Protein AF-C7Z2N8-F1 (afdb_monomer)

InterPro domains:
  IPR010730 Heterokaryon incompatibility [PF06985] (88-188)

Foldseek 3Di:
DDDDDDDDDDDDDDDDDDDDDPPPDDDDDDDPVVVVVLVVVVVVLVCQCPPPPVSVPAPPQAAFAQQWWWFLPVFIAIDGRVRGTDAEEEEDFDAAPDLQDAAAPVCNVVRRVGDDQVSFAQQVNQVSVSCVSNVHGTYDYCRYRAHPHDPVRNVVRVVCVVVNCVRHSYYHYLPVANHSNRHRPDDDPPPPPD

Organism: Fusarium vanettenii (strain ATCC MYA-4622 / CBS 123669 / FGSC 9596 / NRRL 45880 / 77-13-4) (NCBI:txid660122)

Sequence (194 aa):
MLEGPIDATVSHGFQAQRAGALAFLPTRILDTRQDECIHRIREWIFRCKNQHPSCSHQGLAGSHLPSRVIEVGYPPKLYESQGERAHYITLSHCWGTSQHFVTTSENIQDLRTEIPWMSLPKTFQDAILITRNLGIRFLWIDSLCIMQDKRSDWELELAKMGDNYKNSFLTIAAASAVDDQAGFLGPRGTTSIL

Nearest PDB structures (foldseek):
  5z6p-assembly2_B  TM=1.904E-01  e=8.569E-01  Agarivorans gilvus
  4bq3-assembly4_D  TM=2.205E-01  e=1.040E+00  Saccharophagus degradans 2-40
  4bq2-assembly1_A  TM=1.787E-01  e=1.531E+00  Saccharophagus degradans 2-40

pLDDT: mean 80.23, std 23.14, range [27.7, 98.69]

Structure (mmCIF, N/CA/C/O backbone):
data_AF-C7Z2N8-F1
#
_entry.id   AF-C7Z2N8-F1
#
loop_
_atom_site.group_PDB
_atom_site.id
_atom_site.type_symbol
_atom_site.label_atom_id
_atom_site.label_alt_id
_atom_site.label_comp_id
_atom_site.label_asym_id
_atom_site.label_entity_id
_atom_site.label_seq_id
_atom_site.pdbx_PDB_ins_code
_atom_site.Cartn_x
_atom_site.Cartn_y
_atom_site.Cartn_z
_atom_site.occupancy
_atom_site.B_iso_or_equiv
_atom_site.auth_seq_id
_atom_site.auth_comp_id
_atom_site.auth_asym_id
_atom_site.auth_atom_id
_atom_site.pdbx_PDB_model_num
ATOM 1 N N . MET A 1 1 ? -68.498 -6.767 -10.654 1.00 34.94 1 MET A N 1
ATOM 2 C CA . MET A 1 1 ? -69.030 -7.832 -11.527 1.00 34.94 1 MET A CA 1
ATOM 3 C C . MET A 1 1 ? -68.498 -7.579 -12.920 1.00 34.94 1 MET A C 1
ATOM 5 O O . MET A 1 1 ? -68.630 -6.451 -13.360 1.00 34.94 1 MET A O 1
ATOM 9 N N . LEU A 1 2 ? -67.893 -8.494 -13.654 1.00 34.16 2 LEU A N 1
ATOM 10 C CA . LEU A 1 2 ? -67.429 -9.862 -13.445 1.00 34.16 2 LEU A CA 1
ATOM 11 C C . LEU A 1 2 ? -66.448 -10.062 -14.618 1.00 34.16 2 LEU A C 1
ATOM 13 O O . LEU A 1 2 ? -66.808 -9.705 -15.734 1.00 34.16 2 LEU A O 1
ATOM 17 N N . GLU A 1 3 ? -65.258 -10.579 -14.309 1.00 30.83 3 GLU A N 1
ATOM 18 C CA . GLU A 1 3 ? -64.551 -11.638 -15.050 1.00 30.83 3 GLU A CA 1
ATOM 19 C C . GLU A 1 3 ? -64.160 -11.427 -16.535 1.00 30.83 3 GLU A C 1
ATOM 21 O O . GLU A 1 3 ? -64.948 -11.007 -17.375 1.00 30.83 3 GLU A O 1
ATOM 26 N N . GLY A 1 4 ? -62.909 -11.804 -16.856 1.00 31.83 4 GLY A N 1
ATOM 27 C CA . GLY A 1 4 ? -62.431 -12.081 -18.225 1.00 31.83 4 GLY A CA 1
ATOM 28 C C . GLY A 1 4 ? -63.088 -13.349 -18.816 1.00 31.83 4 GLY A C 1
ATOM 29 O O . GLY A 1 4 ? -64.204 -13.653 -18.394 1.00 31.83 4 GLY A O 1
ATOM 30 N N . PRO A 1 5 ? -62.445 -14.170 -19.693 1.00 45.41 5 PRO A N 1
ATOM 31 C CA . PRO A 1 5 ? -61.040 -14.564 -19.532 1.00 45.41 5 PRO A CA 1
ATOM 32 C C . PRO A 1 5 ? -60.277 -15.064 -20.809 1.00 45.41 5 PRO A C 1
ATOM 34 O O . PRO A 1 5 ? -60.800 -15.091 -21.916 1.00 45.41 5 PRO A O 1
ATOM 37 N N . ILE A 1 6 ? -59.005 -15.420 -20.568 1.00 35.59 6 ILE A N 1
ATOM 38 C CA . ILE A 1 6 ? -58.006 -16.280 -21.253 1.00 35.59 6 ILE A CA 1
ATOM 39 C C . ILE A 1 6 ? -57.892 -16.382 -22.791 1.00 35.59 6 ILE A C 1
ATOM 41 O O . ILE A 1 6 ? -58.785 -16.883 -23.460 1.00 35.59 6 ILE A O 1
ATOM 45 N N . ASP A 1 7 ? -56.658 -16.206 -23.290 1.00 32.28 7 ASP A N 1
ATOM 46 C CA . ASP A 1 7 ? -55.925 -17.383 -23.780 1.00 32.28 7 ASP A CA 1
ATOM 47 C C . ASP A 1 7 ? -54.433 -17.321 -23.413 1.00 32.28 7 ASP A C 1
ATOM 49 O O . ASP A 1 7 ? -53.802 -16.261 -23.387 1.00 32.28 7 ASP A O 1
ATOM 53 N N . ALA A 1 8 ? -53.912 -18.485 -23.050 1.00 29.69 8 ALA A N 1
ATOM 54 C CA . ALA A 1 8 ? -52.602 -18.743 -22.499 1.00 29.69 8 ALA A CA 1
ATOM 55 C C . ALA A 1 8 ?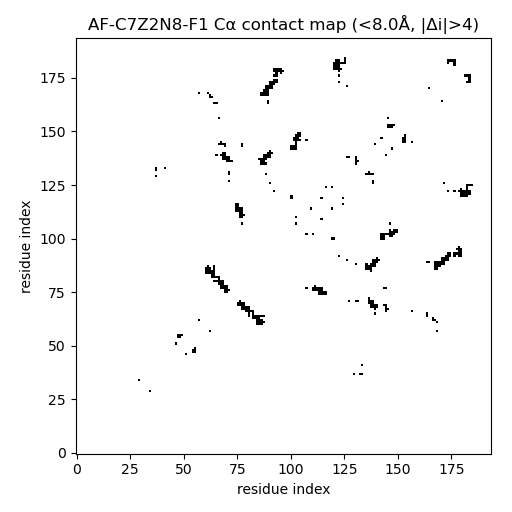 -51.770 -19.517 -23.520 1.00 29.69 8 ALA A C 1
ATOM 57 O O . ALA A 1 8 ? -52.212 -20.524 -24.060 1.00 29.69 8 ALA A O 1
ATOM 58 N N . THR A 1 9 ? -50.503 -19.151 -23.699 1.00 33.47 9 THR A N 1
ATOM 59 C CA . THR A 1 9 ? -49.479 -20.152 -24.016 1.00 33.47 9 THR A CA 1
ATOM 60 C C . THR A 1 9 ? -48.175 -19.775 -23.330 1.00 33.47 9 THR A C 1
ATOM 62 O O . THR A 1 9 ? -47.596 -18.712 -23.531 1.00 33.47 9 THR A O 1
ATOM 65 N N . VAL A 1 10 ? -47.766 -20.689 -22.460 1.00 31.12 10 VAL A N 1
ATOM 66 C CA . VAL A 1 10 ? -46.535 -20.725 -21.682 1.00 31.12 10 VAL A CA 1
ATOM 67 C C . VAL A 1 10 ? -45.439 -21.327 -22.565 1.00 31.12 10 VAL A C 1
ATOM 69 O O . VAL A 1 10 ? -45.674 -22.341 -23.216 1.00 31.12 10 VAL A O 1
ATOM 72 N N . SER A 1 11 ? -44.231 -20.757 -22.547 1.00 28.55 11 SER A N 1
ATOM 73 C CA . SER A 1 11 ? -43.020 -21.440 -22.049 1.00 28.55 11 SER A CA 1
ATOM 74 C C . SER A 1 11 ? -41.702 -21.073 -22.755 1.00 28.55 11 SER A C 1
ATOM 76 O O . SER A 1 11 ? -41.604 -20.994 -23.972 1.00 28.55 11 SER A O 1
ATOM 78 N N . HIS A 1 12 ? -40.680 -20.964 -21.897 1.00 29.25 12 HIS A N 1
ATOM 79 C CA . HIS A 1 12 ? -39.241 -21.149 -22.117 1.00 29.25 12 HIS A CA 1
ATOM 80 C C . HIS A 1 12 ? -38.419 -20.055 -22.815 1.00 29.25 12 HIS A C 1
ATOM 82 O O . HIS A 1 12 ? -38.502 -19.827 -24.013 1.00 29.25 12 HIS A O 1
ATOM 88 N N . GLY A 1 13 ? -37.491 -19.474 -22.041 1.00 27.70 13 GLY A N 1
ATOM 89 C CA . GLY A 1 13 ? -36.382 -18.697 -22.592 1.00 27.70 13 GLY A CA 1
ATOM 90 C C . GLY A 1 13 ? -35.592 -17.865 -21.585 1.00 27.70 13 GLY A C 1
ATOM 91 O O . GLY A 1 13 ? -35.346 -16.693 -21.831 1.00 27.70 13 GLY A O 1
ATOM 92 N N . PHE A 1 14 ? -35.205 -18.437 -20.442 1.00 30.67 14 PHE A N 1
ATOM 93 C CA . PHE A 1 14 ? -34.200 -17.829 -19.567 1.00 30.67 14 PHE A CA 1
ATOM 94 C C . PHE A 1 14 ? -32.839 -17.951 -20.262 1.00 30.67 14 PHE A C 1
ATOM 96 O O . PHE A 1 14 ? -32.284 -19.044 -20.329 1.00 30.67 14 PHE A O 1
ATOM 103 N N . GLN A 1 15 ? -32.296 -16.854 -20.786 1.00 30.11 15 GLN A N 1
ATOM 104 C CA . GLN A 1 15 ? -30.883 -16.788 -21.159 1.00 30.11 15 GLN A CA 1
ATOM 105 C C . GLN A 1 15 ? -30.360 -15.366 -20.961 1.00 30.11 15 GLN A C 1
ATOM 107 O O . GLN A 1 15 ? -30.358 -14.519 -21.847 1.00 30.11 15 GLN A O 1
ATOM 112 N N . ALA A 1 16 ? -29.895 -15.123 -19.736 1.00 33.66 16 ALA A N 1
ATOM 113 C CA . ALA A 1 16 ? -28.894 -14.109 -19.473 1.00 33.66 16 ALA A CA 1
ATOM 114 C C . ALA A 1 16 ? -27.605 -14.521 -20.197 1.00 33.66 16 ALA A C 1
ATOM 116 O O . ALA A 1 16 ? -27.022 -15.562 -19.882 1.00 33.66 16 ALA A O 1
ATOM 117 N N . GLN A 1 17 ? -27.143 -13.709 -21.147 1.00 32.66 17 GLN A N 1
ATOM 118 C CA . GLN A 1 17 ? -25.807 -13.849 -21.712 1.00 32.66 17 GLN A CA 1
ATOM 119 C C . GLN A 1 17 ? -25.006 -12.560 -21.553 1.00 32.66 17 GLN A C 1
ATOM 121 O O . GLN A 1 17 ? -25.410 -11.461 -21.918 1.00 32.66 17 GLN A O 1
ATOM 126 N N . ARG A 1 18 ? -23.860 -12.780 -20.914 1.00 33.19 18 ARG A N 1
ATOM 127 C CA . ARG A 1 18 ? -22.786 -11.874 -20.532 1.00 33.19 18 ARG A CA 1
ATOM 128 C C . ARG A 1 18 ? -22.104 -11.238 -21.746 1.00 33.19 18 ARG A C 1
ATOM 130 O O . ARG A 1 18 ? -21.687 -11.954 -22.647 1.00 33.19 18 ARG A O 1
ATOM 137 N N . ALA A 1 19 ? -21.821 -9.947 -21.638 1.00 30.73 19 ALA A N 1
ATOM 138 C CA . ALA A 1 19 ? -20.580 -9.297 -22.069 1.00 30.73 19 ALA A CA 1
ATOM 139 C C . ALA A 1 19 ? -20.544 -7.957 -21.306 1.00 30.73 19 ALA A C 1
ATOM 141 O O . ALA A 1 19 ? -21.500 -7.200 -21.358 1.00 30.73 19 ALA A O 1
ATOM 142 N N . GLY A 1 20 ? -19.586 -7.657 -20.431 1.00 36.66 20 GLY A N 1
ATOM 143 C CA . GLY A 1 20 ? -18.161 -7.679 -20.721 1.00 36.66 20 GLY A CA 1
ATOM 144 C C . GLY A 1 20 ? -17.744 -6.338 -21.328 1.00 36.66 20 GLY A C 1
ATOM 145 O O . GLY A 1 20 ? -17.292 -6.310 -22.462 1.00 36.66 20 GLY A O 1
ATOM 146 N N . ALA A 1 21 ? -17.920 -5.233 -20.600 1.00 32.06 21 ALA A N 1
ATOM 147 C CA . ALA A 1 21 ? -17.363 -3.937 -20.974 1.00 32.06 21 ALA A CA 1
ATOM 148 C C . ALA A 1 21 ? -16.799 -3.261 -19.721 1.00 32.06 21 ALA A C 1
ATOM 150 O O . ALA A 1 21 ? -17.503 -2.623 -18.944 1.00 32.06 21 ALA A O 1
ATOM 151 N N . LEU A 1 22 ? -15.500 -3.480 -19.518 1.00 35.59 22 LEU A N 1
ATOM 152 C CA . LEU A 1 22 ? -14.652 -2.682 -18.648 1.00 35.59 22 LEU A CA 1
ATOM 153 C C . LEU A 1 22 ? -14.718 -1.227 -19.124 1.00 35.59 22 LEU A C 1
ATOM 155 O O . LEU A 1 22 ? -14.042 -0.856 -20.083 1.00 35.59 22 LEU A O 1
ATOM 159 N N . ALA A 1 23 ? -15.509 -0.397 -18.452 1.00 35.44 23 ALA A N 1
ATOM 160 C CA . ALA A 1 23 ? -15.342 1.045 -18.532 1.00 35.44 23 ALA A CA 1
ATOM 161 C C . ALA A 1 23 ? -14.081 1.407 -17.729 1.00 35.44 23 ALA A C 1
ATOM 163 O O . ALA A 1 23 ? -14.142 1.726 -16.543 1.00 35.44 23 ALA A O 1
ATOM 164 N N . PHE A 1 24 ? -12.914 1.261 -18.363 1.00 38.47 24 PHE A N 1
ATOM 165 C CA . PHE A 1 24 ? -11.658 1.807 -17.858 1.00 38.47 24 PHE A CA 1
ATOM 166 C C . PHE A 1 24 ? -11.798 3.334 -17.792 1.00 38.47 24 PHE A C 1
ATOM 168 O O . PHE A 1 24 ? -11.936 4.007 -18.812 1.00 38.47 24 PHE A O 1
ATOM 175 N N . LEU A 1 25 ? -11.817 3.851 -16.564 1.00 38.59 25 LEU A N 1
ATOM 176 C CA . LEU A 1 25 ? -11.825 5.273 -16.229 1.00 38.59 25 LEU A CA 1
ATOM 177 C C . LEU A 1 25 ? -10.591 5.988 -16.821 1.00 38.59 25 LEU A C 1
ATOM 179 O O . LEU A 1 25 ? -9.542 5.362 -16.987 1.00 38.59 25 LEU A O 1
ATOM 183 N N . PRO A 1 26 ? -10.710 7.285 -17.156 1.00 38.88 26 PRO A N 1
ATOM 184 C CA . PRO A 1 26 ? -9.762 7.999 -18.003 1.00 38.88 26 PRO A CA 1
ATOM 185 C C . PRO A 1 26 ? -8.364 8.071 -17.384 1.00 38.88 26 PRO A C 1
ATOM 187 O O . PRO A 1 26 ? -8.148 8.652 -16.321 1.00 38.88 26 PRO A O 1
ATOM 190 N N . THR A 1 27 ? -7.397 7.517 -18.109 1.00 46.19 27 THR A N 1
ATOM 191 C CA . THR A 1 27 ? -5.965 7.605 -17.840 1.00 46.19 27 THR A CA 1
ATOM 192 C C . THR A 1 27 ? -5.492 9.051 -18.010 1.00 46.19 27 THR A C 1
ATOM 194 O O . THR A 1 27 ? -5.258 9.531 -19.117 1.00 46.19 27 THR A O 1
ATOM 197 N N . ARG A 1 28 ? -5.331 9.769 -16.904 1.00 41.41 28 ARG A N 1
ATOM 198 C CA . ARG A 1 28 ? -4.453 10.943 -16.790 1.00 41.41 28 ARG A CA 1
ATOM 199 C C . ARG A 1 28 ? -3.970 10.951 -15.338 1.00 41.41 28 ARG A C 1
ATOM 201 O O . ARG A 1 28 ? -4.779 10.810 -14.434 1.00 41.41 28 ARG A O 1
ATOM 208 N N . ILE A 1 29 ? -2.689 11.047 -15.014 1.00 47.09 29 ILE A N 1
ATOM 209 C CA . ILE A 1 29 ? -1.563 11.723 -15.659 1.00 47.09 29 ILE A CA 1
ATOM 210 C C . ILE A 1 29 ? -0.315 10.897 -15.325 1.00 47.09 29 ILE A C 1
ATOM 212 O O . ILE A 1 29 ? -0.157 10.514 -14.167 1.00 47.09 29 ILE A O 1
ATOM 216 N N . LEU A 1 30 ? 0.590 10.679 -16.280 1.00 44.25 30 LEU A N 1
ATOM 217 C CA . LEU A 1 30 ? 1.974 10.378 -15.937 1.00 44.25 30 LEU A CA 1
ATOM 218 C C . LEU A 1 30 ? 2.917 11.322 -16.676 1.00 44.25 30 LEU A C 1
ATOM 220 O O . LEU A 1 30 ? 2.851 11.492 -17.889 1.00 44.25 30 LEU A O 1
ATOM 224 N N . ASP A 1 31 ? 3.758 11.968 -15.874 1.00 50.25 31 ASP A N 1
ATOM 225 C CA . ASP A 1 31 ? 4.987 12.628 -16.285 1.00 50.25 31 ASP A CA 1
ATOM 226 C C . ASP A 1 31 ? 5.826 11.638 -17.106 1.00 50.25 31 ASP A C 1
ATOM 228 O O . ASP A 1 31 ? 6.062 10.512 -16.673 1.00 50.25 31 ASP A O 1
ATOM 232 N N . THR A 1 32 ? 6.287 12.072 -18.277 1.00 46.72 32 THR A N 1
ATOM 233 C CA . THR A 1 32 ? 7.105 11.310 -19.239 1.00 46.72 32 THR A CA 1
ATOM 234 C C . THR A 1 32 ? 8.307 10.566 -18.630 1.00 46.72 32 THR A C 1
ATOM 236 O O . THR A 1 32 ? 8.772 9.583 -19.199 1.00 46.72 32 THR A O 1
ATOM 239 N N . ARG A 1 33 ? 8.803 10.967 -17.449 1.00 53.00 33 ARG A N 1
ATOM 240 C CA . ARG A 1 33 ? 9.876 10.252 -16.720 1.00 53.00 33 ARG A CA 1
ATOM 241 C C . ARG A 1 33 ? 9.398 9.001 -15.971 1.00 53.00 33 ARG A C 1
ATOM 243 O O . ARG A 1 33 ? 10.194 8.101 -15.693 1.00 53.00 33 ARG A O 1
ATOM 250 N N . GLN A 1 34 ? 8.114 8.936 -15.627 1.00 60.06 34 GLN A N 1
ATOM 251 C CA . GLN A 1 34 ? 7.501 7.764 -15.005 1.00 60.06 34 GLN A CA 1
ATOM 252 C C . GLN A 1 34 ? 7.267 6.646 -16.027 1.00 60.06 34 GLN A C 1
ATOM 254 O O . GLN A 1 34 ? 7.338 5.479 -15.648 1.00 60.06 34 GLN A O 1
ATOM 259 N N . ASP A 1 35 ? 7.107 6.969 -17.314 1.00 69.06 35 ASP A N 1
ATOM 260 C CA . ASP A 1 35 ? 6.886 5.971 -18.367 1.00 69.06 35 ASP A CA 1
ATOM 261 C C . ASP A 1 35 ? 8.070 5.008 -18.524 1.00 69.06 35 ASP A C 1
ATOM 263 O O . ASP A 1 35 ? 7.868 3.794 -18.551 1.00 69.06 35 ASP A O 1
ATOM 267 N N . GLU A 1 36 ? 9.314 5.502 -18.525 1.00 82.06 36 GLU A N 1
ATOM 268 C CA . GLU A 1 36 ? 10.501 4.635 -18.597 1.00 82.06 36 GLU A CA 1
ATOM 269 C C . GLU A 1 36 ? 10.660 3.759 -17.347 1.00 82.06 36 GLU A C 1
ATOM 271 O O . GLU A 1 36 ? 10.998 2.575 -17.436 1.00 82.06 36 GLU A O 1
ATOM 276 N N . CYS A 1 37 ? 10.404 4.318 -16.159 1.00 85.44 37 CYS A N 1
ATOM 277 C CA . CYS A 1 37 ? 10.503 3.566 -14.909 1.00 85.44 37 CYS A CA 1
ATOM 278 C C . CYS A 1 37 ? 9.425 2.481 -14.823 1.00 85.44 37 CYS A C 1
ATOM 280 O O . CYS A 1 37 ? 9.741 1.340 -14.487 1.00 85.44 37 CYS A O 1
ATOM 282 N N . ILE A 1 38 ? 8.178 2.807 -15.170 1.00 87.00 38 ILE A N 1
ATOM 283 C CA . ILE A 1 38 ? 7.070 1.850 -15.217 1.00 87.00 38 ILE A CA 1
ATOM 284 C C . ILE A 1 38 ? 7.315 0.796 -16.300 1.00 87.00 38 ILE A C 1
ATOM 286 O O . ILE A 1 38 ? 7.092 -0.388 -16.047 1.00 87.00 38 ILE A O 1
ATOM 290 N N . HIS A 1 39 ? 7.823 1.182 -17.475 1.00 89.00 39 HIS A N 1
ATOM 291 C CA . HIS A 1 39 ? 8.218 0.234 -18.516 1.00 89.00 39 HIS A CA 1
ATOM 292 C C . HIS A 1 39 ? 9.264 -0.755 -17.993 1.00 89.00 39 HIS A C 1
ATOM 294 O O . HIS A 1 39 ? 9.080 -1.965 -18.112 1.00 89.00 39 HIS A O 1
ATOM 300 N N . ARG A 1 40 ? 10.316 -0.259 -17.330 1.00 91.75 40 ARG A N 1
ATOM 301 C CA . ARG A 1 40 ? 11.349 -1.109 -16.725 1.00 91.75 40 ARG A CA 1
ATOM 302 C C . ARG A 1 40 ? 10.777 -2.049 -15.662 1.00 91.75 40 ARG A C 1
ATOM 304 O O . ARG A 1 40 ? 11.145 -3.218 -15.632 1.00 91.75 40 ARG A O 1
ATOM 311 N N . ILE A 1 41 ? 9.849 -1.579 -14.825 1.00 91.69 41 ILE A N 1
ATOM 312 C CA . ILE A 1 41 ? 9.159 -2.438 -13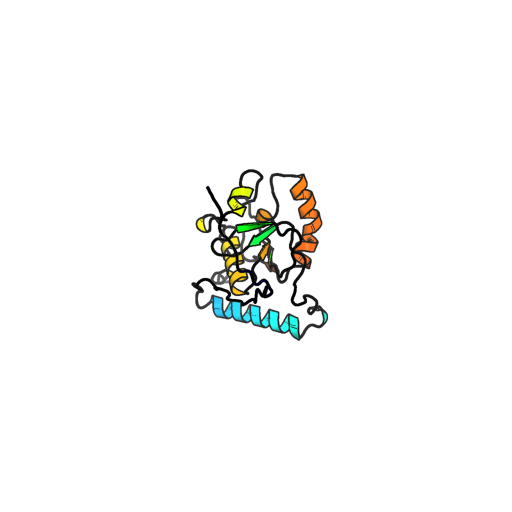.849 1.00 91.69 41 ILE A CA 1
ATOM 313 C C . ILE A 1 41 ? 8.389 -3.556 -14.571 1.00 91.69 41 ILE A C 1
ATOM 315 O O . ILE A 1 41 ? 8.525 -4.722 -14.204 1.00 91.69 41 ILE A O 1
ATOM 319 N N . ARG A 1 42 ? 7.626 -3.235 -15.625 1.00 91.31 42 ARG A N 1
ATOM 320 C CA . ARG A 1 42 ? 6.891 -4.234 -16.423 1.00 91.31 42 ARG A CA 1
ATOM 321 C C . ARG A 1 42 ? 7.823 -5.247 -17.083 1.00 91.31 42 ARG A C 1
ATOM 323 O O . ARG A 1 42 ? 7.517 -6.436 -17.075 1.00 91.31 42 ARG A O 1
ATOM 330 N N . GLU A 1 43 ? 8.961 -4.802 -17.604 1.00 92.94 43 GLU A N 1
ATOM 331 C CA . GLU A 1 43 ? 9.980 -5.682 -18.176 1.00 92.94 43 GLU A CA 1
ATOM 332 C C . GLU A 1 43 ? 10.557 -6.634 -17.120 1.00 92.94 43 GLU A C 1
ATOM 334 O O . GLU A 1 43 ? 10.654 -7.838 -17.355 1.00 92.94 43 GLU A O 1
ATOM 339 N N . TRP A 1 44 ? 10.890 -6.132 -15.928 1.00 93.12 44 TRP A N 1
ATOM 340 C CA . TRP A 1 44 ? 11.383 -6.967 -14.830 1.00 93.12 44 TRP A CA 1
ATOM 341 C C . TRP A 1 44 ? 10.344 -7.986 -14.366 1.00 93.12 44 TRP A C 1
ATOM 343 O O . TRP A 1 44 ? 10.685 -9.152 -14.177 1.00 93.12 44 TRP A O 1
ATOM 353 N N . ILE A 1 45 ? 9.073 -7.587 -14.253 1.00 90.75 45 ILE A N 1
ATOM 354 C CA . ILE A 1 45 ? 7.959 -8.503 -13.969 1.00 90.75 45 ILE A CA 1
ATOM 355 C C . ILE A 1 45 ? 7.866 -9.575 -15.058 1.00 90.75 45 ILE A C 1
ATOM 357 O O . ILE A 1 45 ? 7.763 -10.762 -14.750 1.00 90.75 45 ILE A O 1
ATOM 361 N N . PHE A 1 46 ? 7.922 -9.175 -16.331 1.00 89.75 46 PHE A N 1
ATOM 362 C CA . PHE A 1 46 ? 7.859 -10.099 -17.459 1.00 89.75 46 PHE A CA 1
ATOM 363 C C . PHE A 1 46 ? 9.007 -11.112 -17.412 1.00 89.75 46 PHE A C 1
ATOM 365 O O . PHE A 1 46 ? 8.765 -12.315 -17.511 1.00 89.75 46 PHE A O 1
ATOM 372 N N . ARG A 1 47 ? 10.245 -10.657 -17.204 1.00 90.88 47 ARG A N 1
ATOM 373 C CA . ARG A 1 47 ? 11.409 -11.540 -17.075 1.00 90.88 47 ARG A CA 1
ATOM 374 C C . ARG A 1 47 ? 11.271 -12.473 -15.880 1.00 90.88 47 ARG A C 1
ATOM 376 O O . ARG A 1 47 ? 11.450 -13.672 -16.040 1.00 90.88 47 ARG A O 1
ATOM 383 N N . CYS A 1 48 ? 10.868 -11.956 -14.722 1.00 88.56 48 CYS A N 1
ATOM 384 C CA . CYS A 1 48 ? 10.647 -12.753 -13.519 1.00 88.56 48 CYS A CA 1
ATOM 385 C C . CYS A 1 48 ? 9.657 -13.902 -13.773 1.00 88.56 48 CYS A C 1
ATOM 387 O O . CYS A 1 48 ? 9.967 -15.062 -13.513 1.00 88.56 48 CYS A O 1
ATOM 389 N N . LYS A 1 49 ? 8.502 -13.603 -14.377 1.00 85.12 49 LYS A N 1
ATOM 390 C CA . LYS A 1 49 ? 7.453 -14.599 -14.640 1.00 85.12 49 LYS A CA 1
ATOM 391 C C . LYS A 1 49 ? 7.836 -15.646 -15.687 1.00 85.12 49 LYS A C 1
ATOM 393 O O . LYS A 1 49 ? 7.375 -16.780 -15.586 1.00 85.12 49 LYS A O 1
ATOM 398 N N . ASN A 1 50 ? 8.630 -15.268 -16.691 1.00 86.62 50 ASN A N 1
ATOM 399 C CA . ASN A 1 50 ? 8.908 -16.120 -17.854 1.00 86.62 50 ASN A CA 1
ATOM 400 C C . ASN A 1 50 ? 10.300 -16.770 -17.841 1.00 86.62 50 ASN A C 1
ATOM 402 O O . ASN A 1 50 ? 10.528 -17.708 -18.595 1.00 86.62 50 ASN A O 1
ATOM 406 N N . GLN A 1 51 ? 11.238 -16.274 -17.029 1.00 88.88 51 GLN A N 1
ATOM 407 C CA . GLN A 1 51 ? 12.639 -16.717 -17.036 1.00 88.88 51 GLN A CA 1
ATOM 408 C C . GLN A 1 51 ? 13.086 -17.326 -15.702 1.00 88.88 51 GLN A C 1
ATOM 410 O O . GLN A 1 51 ? 14.131 -17.970 -15.668 1.00 88.88 51 GLN A O 1
ATOM 415 N N . HIS A 1 52 ? 12.328 -17.159 -14.609 1.00 85.38 52 HIS A N 1
ATOM 416 C CA . HIS A 1 52 ? 12.660 -17.748 -13.309 1.00 85.38 52 HIS A CA 1
ATOM 417 C C . HIS A 1 52 ? 11.666 -18.867 -12.946 1.00 85.38 52 HIS A C 1
ATOM 419 O O . HIS A 1 52 ? 10.525 -18.577 -12.572 1.00 85.38 52 HIS A O 1
ATOM 425 N N . PRO A 1 53 ? 12.079 -20.150 -12.993 1.00 83.19 53 PRO A N 1
ATOM 426 C CA . PRO A 1 53 ? 11.204 -21.283 -12.670 1.00 83.19 53 PRO A CA 1
ATOM 427 C C . PRO A 1 53 ? 10.592 -21.203 -11.264 1.00 83.19 53 PRO A C 1
ATOM 429 O O . PRO A 1 53 ? 9.439 -21.572 -11.065 1.00 83.19 53 PRO A O 1
ATOM 432 N N . SER A 1 54 ? 11.346 -20.660 -10.306 1.00 82.31 54 SER A N 1
ATOM 433 C CA . SER A 1 54 ? 10.939 -20.459 -8.910 1.00 82.31 54 SER A CA 1
ATOM 434 C C . SER A 1 54 ? 10.076 -19.215 -8.670 1.00 82.31 54 SER A C 1
ATOM 436 O O . SER A 1 54 ? 9.684 -18.955 -7.537 1.00 82.31 54 SER A O 1
ATOM 438 N N . CYS A 1 55 ? 9.789 -18.410 -9.697 1.00 77.69 55 CYS A N 1
ATOM 439 C CA . CYS A 1 55 ? 8.917 -17.236 -9.582 1.00 77.69 55 CYS A CA 1
ATOM 440 C C . CYS A 1 55 ? 7.580 -17.415 -10.316 1.00 77.69 55 CYS A C 1
ATOM 442 O O . CYS A 1 55 ? 6.705 -16.558 -10.223 1.00 77.69 55 CYS A O 1
ATOM 444 N N . SER A 1 56 ? 7.374 -18.544 -11.002 1.00 65.94 56 SER A N 1
ATOM 445 C CA . SER A 1 56 ? 6.157 -18.839 -11.776 1.00 65.94 56 SER A CA 1
ATOM 446 C C . SER A 1 56 ? 4.935 -19.206 -10.903 1.00 65.94 56 SER A C 1
ATOM 448 O O . SER A 1 56 ? 3.938 -19.737 -11.383 1.00 65.94 56 SER A O 1
ATOM 450 N N . HIS A 1 57 ? 4.990 -18.951 -9.592 1.00 59.47 57 HIS A N 1
ATOM 451 C CA . HIS A 1 57 ? 4.063 -19.526 -8.611 1.00 59.47 57 HIS A CA 1
ATOM 452 C C . HIS A 1 57 ? 2.740 -18.770 -8.429 1.00 59.47 57 HIS A C 1
ATOM 454 O O . HIS A 1 57 ? 1.844 -19.268 -7.749 1.00 59.47 57 HIS A O 1
ATOM 460 N N . GLN A 1 58 ? 2.570 -17.599 -9.043 1.00 63.25 58 GLN A N 1
ATOM 461 C CA . GLN A 1 58 ? 1.312 -16.855 -8.978 1.00 63.25 58 GLN A CA 1
ATOM 462 C C . GLN A 1 58 ? 0.524 -17.078 -10.270 1.00 63.25 58 GLN A C 1
ATOM 464 O O . GLN A 1 58 ? 0.742 -16.422 -11.290 1.00 63.25 58 GLN A O 1
ATOM 469 N N . GLY A 1 59 ? -0.367 -18.073 -10.228 1.00 65.50 59 GLY A N 1
ATOM 470 C CA . GLY A 1 59 ? -1.309 -18.358 -11.309 1.00 65.50 59 GLY A CA 1
ATOM 471 C C . GLY A 1 59 ? -2.235 -17.171 -11.609 1.00 65.50 59 GLY A C 1
ATOM 472 O O . GLY A 1 59 ? -2.258 -16.175 -10.891 1.00 65.50 59 GLY A O 1
ATOM 473 N N . LEU A 1 60 ? -3.053 -17.290 -12.659 1.00 65.25 60 LEU A N 1
ATOM 474 C CA . LEU A 1 60 ? -3.928 -16.205 -13.144 1.00 65.25 60 LEU A CA 1
ATOM 475 C C . LEU A 1 60 ? -4.856 -15.606 -12.067 1.00 65.25 60 LEU A C 1
ATOM 477 O O . LEU A 1 60 ? -5.220 -14.438 -12.164 1.00 65.25 60 LEU A O 1
ATOM 481 N N . ALA A 1 61 ? -5.219 -16.392 -11.050 1.00 73.75 61 ALA A N 1
ATOM 482 C CA . ALA A 1 61 ? -6.137 -15.998 -9.983 1.00 73.75 61 ALA A CA 1
ATOM 483 C C . ALA A 1 61 ? -5.488 -15.204 -8.826 1.00 73.75 61 ALA A C 1
ATOM 485 O O . ALA A 1 61 ? -6.207 -14.755 -7.937 1.00 73.75 61 ALA A O 1
ATOM 486 N N . GLY A 1 62 ? -4.159 -15.046 -8.793 1.00 85.62 62 GLY A N 1
ATOM 487 C CA . GLY A 1 62 ? -3.459 -14.430 -7.660 1.00 85.62 62 GLY A CA 1
ATOM 488 C C . GLY A 1 62 ? -3.527 -15.256 -6.364 1.00 85.62 62 GLY A C 1
ATOM 489 O O . GLY A 1 62 ? -3.744 -16.475 -6.386 1.00 85.62 62 GLY A O 1
ATOM 490 N N . SER A 1 63 ? -3.316 -14.595 -5.227 1.00 90.88 63 SER A N 1
ATOM 491 C CA . SER A 1 63 ? -3.284 -15.170 -3.873 1.00 90.88 63 SER A CA 1
ATOM 492 C C . SER A 1 63 ? -4.492 -14.710 -3.047 1.00 90.88 63 SER A C 1
ATOM 494 O O . SER A 1 63 ? -5.285 -13.895 -3.515 1.00 90.88 63 SER A O 1
ATOM 496 N N . HIS A 1 64 ? -4.676 -15.262 -1.841 1.00 94.44 64 HIS A N 1
ATOM 497 C CA . HIS A 1 64 ? -5.679 -14.725 -0.916 1.00 94.44 64 HIS A CA 1
ATOM 498 C C . HIS A 1 64 ? -5.317 -13.290 -0.546 1.00 94.44 64 HIS A C 1
ATOM 500 O O . HIS A 1 64 ? -4.168 -13.004 -0.198 1.00 94.44 64 HIS A O 1
ATOM 506 N N . LEU A 1 65 ? -6.306 -12.407 -0.629 1.00 97.06 65 LEU A N 1
ATOM 507 C CA . LEU A 1 65 ? -6.159 -11.043 -0.164 1.00 97.06 65 LEU A CA 1
ATOM 508 C C . LEU A 1 65 ? -6.033 -11.017 1.371 1.00 97.06 65 LEU A C 1
ATOM 510 O O . LEU A 1 65 ? -6.672 -11.828 2.052 1.00 97.06 65 LEU A O 1
ATOM 514 N N . PRO A 1 66 ? -5.262 -10.065 1.925 1.00 97.38 66 PRO A N 1
ATOM 515 C CA . PRO A 1 66 ? -5.332 -9.712 3.340 1.00 97.38 66 PRO A CA 1
ATOM 516 C C . PRO A 1 66 ? -6.770 -9.383 3.757 1.00 97.38 66 PRO A C 1
ATOM 518 O O . PRO A 1 66 ? -7.602 -9.069 2.904 1.00 97.38 66 PRO A O 1
ATOM 521 N N . SER A 1 67 ? -7.072 -9.405 5.060 1.00 97.12 67 SER A N 1
ATOM 522 C CA . SER A 1 67 ? -8.430 -9.131 5.567 1.00 97.12 67 SER A CA 1
ATOM 523 C C . SER A 1 67 ? -8.988 -7.813 5.014 1.00 97.12 67 SER A C 1
ATOM 525 O O . SER A 1 67 ? -10.137 -7.751 4.578 1.00 97.12 67 SER A O 1
ATOM 527 N N . ARG A 1 68 ? -8.124 -6.793 4.943 1.00 98.00 68 ARG A N 1
ATOM 528 C CA . ARG A 1 68 ? -8.395 -5.506 4.305 1.00 98.00 68 ARG A CA 1
ATOM 529 C C . ARG A 1 68 ? -7.289 -5.126 3.339 1.00 98.00 68 ARG A C 1
ATOM 531 O O . ARG A 1 68 ? -6.117 -5.385 3.594 1.00 98.00 68 ARG A O 1
ATOM 538 N N . VAL A 1 69 ? -7.673 -4.462 2.259 1.00 98.50 69 VAL A N 1
ATOM 539 C CA . VAL A 1 69 ? -6.781 -3.853 1.267 1.00 98.50 69 VAL A CA 1
ATOM 540 C C . VAL A 1 69 ? -7.341 -2.501 0.847 1.00 98.50 69 VAL A C 1
ATOM 542 O O . VAL A 1 69 ? -8.508 -2.205 1.065 1.00 98.50 69 VAL A O 1
ATOM 545 N N . ILE A 1 70 ? -6.530 -1.676 0.209 1.00 98.62 70 ILE A N 1
ATOM 546 C CA . ILE A 1 70 ? -6.967 -0.465 -0.475 1.00 98.62 70 ILE A CA 1
ATOM 547 C C . ILE A 1 70 ? -7.340 -0.852 -1.906 1.00 98.62 70 ILE A C 1
ATOM 549 O O . ILE A 1 70 ? -6.489 -1.321 -2.665 1.00 98.62 70 ILE A O 1
ATOM 553 N N . GLU A 1 71 ? -8.594 -0.636 -2.299 1.00 98.50 71 GLU A N 1
ATOM 554 C CA . GLU A 1 71 ? -8.982 -0.648 -3.708 1.00 98.50 71 GLU A CA 1
ATOM 555 C C . GLU A 1 71 ? -8.540 0.677 -4.337 1.00 98.50 71 GLU A C 1
ATOM 557 O O . GLU A 1 71 ? -9.035 1.746 -3.978 1.00 98.50 71 GLU A O 1
ATOM 562 N N . VAL A 1 72 ? -7.600 0.624 -5.285 1.00 98.06 72 VAL A N 1
ATOM 563 C CA . VAL A 1 72 ? -6.971 1.818 -5.874 1.00 98.06 72 VAL A CA 1
ATOM 564 C C . VAL A 1 72 ? -7.816 2.482 -6.969 1.00 98.06 72 VAL A C 1
ATOM 566 O O . VAL A 1 72 ? -7.272 3.090 -7.889 1.00 98.06 72 VAL A O 1
ATOM 569 N N . GLY A 1 73 ? -9.145 2.376 -6.903 1.00 94.12 73 GLY A N 1
ATOM 570 C CA . GLY A 1 73 ? -10.072 3.058 -7.814 1.00 94.12 73 GLY A CA 1
ATOM 571 C C . GLY A 1 73 ? -9.991 4.589 -7.728 1.00 94.12 73 GLY A C 1
ATOM 572 O O . GLY A 1 73 ? -9.082 5.145 -7.114 1.00 94.12 73 GLY A O 1
ATOM 573 N N . TYR A 1 74 ? -10.936 5.291 -8.351 1.00 94.44 74 TYR A N 1
ATOM 574 C CA . TYR A 1 74 ? -11.056 6.751 -8.259 1.00 94.44 74 TYR A CA 1
ATOM 575 C C . TYR A 1 74 ? -12.439 7.112 -7.695 1.00 94.44 74 TYR A C 1
ATOM 577 O O . TYR A 1 74 ? -13.410 7.039 -8.450 1.00 94.44 74 TYR A O 1
ATOM 585 N N . PRO A 1 75 ? -12.547 7.479 -6.405 1.00 95.25 75 PRO A N 1
ATOM 586 C CA . PRO A 1 75 ? -11.471 7.602 -5.411 1.00 95.25 75 PRO A CA 1
ATOM 587 C C . PRO A 1 75 ? -10.979 6.242 -4.865 1.00 95.25 75 PRO A C 1
ATOM 589 O O . PRO A 1 75 ? -11.662 5.228 -5.040 1.00 95.25 75 PRO A O 1
ATOM 592 N N . PRO A 1 76 ? -9.787 6.182 -4.235 1.00 98.00 76 PRO A N 1
ATOM 593 C CA . PRO A 1 76 ? -9.362 4.984 -3.519 1.00 98.00 76 PRO A CA 1
ATOM 594 C C . PRO A 1 76 ? -10.222 4.781 -2.267 1.00 98.00 76 PRO A C 1
ATOM 596 O O . PRO A 1 76 ? -10.730 5.748 -1.708 1.00 98.00 76 PRO A O 1
ATOM 599 N N . LYS A 1 77 ? -10.367 3.538 -1.803 1.00 98.31 77 LYS A N 1
ATOM 600 C CA . LYS A 1 77 ? -11.107 3.219 -0.569 1.00 98.31 77 LYS A CA 1
ATOM 601 C C . LYS A 1 77 ? -10.553 1.984 0.129 1.00 98.31 77 LYS A C 1
ATOM 603 O O . LYS A 1 77 ? -9.938 1.128 -0.508 1.00 98.31 77 LYS A O 1
ATOM 608 N N . LEU A 1 78 ? -10.804 1.875 1.426 1.00 98.44 78 LEU A N 1
ATOM 609 C CA . LEU A 1 78 ? -10.539 0.676 2.209 1.00 98.44 78 LEU A CA 1
ATOM 610 C C . LEU A 1 78 ? -11.584 -0.399 1.877 1.00 98.44 78 LEU A C 1
ATOM 612 O O . LEU A 1 78 ? -12.786 -0.154 1.885 1.00 98.44 78 LEU A O 1
ATOM 616 N N . TYR A 1 79 ? -11.127 -1.603 1.576 1.00 98.31 79 TYR A N 1
ATOM 617 C CA . TYR A 1 79 ? -11.938 -2.698 1.068 1.00 98.31 79 TYR A CA 1
ATOM 618 C C . TYR A 1 79 ? -11.754 -3.945 1.936 1.00 98.31 79 TYR A C 1
ATOM 620 O O . TYR A 1 79 ? -10.630 -4.390 2.168 1.00 98.31 79 TYR A O 1
ATOM 628 N N . GLU A 1 80 ? -12.865 -4.507 2.411 1.00 97.50 80 GLU A N 1
ATOM 629 C CA . GLU A 1 80 ? -12.903 -5.779 3.140 1.00 97.50 80 GLU A CA 1
ATOM 630 C C . GLU A 1 80 ? -12.909 -6.926 2.133 1.00 97.50 80 GLU A C 1
ATOM 632 O O . GLU A 1 80 ? -13.858 -7.064 1.362 1.00 97.50 80 GLU A O 1
ATOM 637 N N . SER A 1 81 ? -11.864 -7.752 2.139 1.00 95.62 81 SER A N 1
ATOM 638 C CA . SER A 1 81 ? -11.660 -8.741 1.078 1.00 95.62 81 SER A CA 1
ATOM 639 C C . SER A 1 81 ? -12.568 -9.959 1.167 1.00 95.62 81 SER A C 1
ATOM 641 O O . SER A 1 81 ? -12.733 -10.661 0.178 1.00 95.62 81 SER A O 1
ATOM 643 N N . GLN A 1 82 ? -13.095 -10.271 2.355 1.00 93.12 82 GLN A N 1
ATOM 644 C CA . GLN A 1 82 ? -13.928 -11.456 2.609 1.00 93.12 82 GLN A CA 1
ATOM 645 C C . GLN A 1 82 ? -13.301 -12.778 2.107 1.00 93.12 82 GLN A C 1
ATOM 647 O O . GLN A 1 82 ? -14.006 -13.724 1.759 1.00 93.12 82 GLN A O 1
ATOM 652 N N . GLY A 1 83 ? -11.964 -12.862 2.078 1.00 90.12 83 GLY A N 1
ATOM 653 C CA . GLY A 1 83 ? -11.231 -14.052 1.631 1.00 90.12 83 GLY A CA 1
ATOM 654 C C . GLY A 1 83 ? -11.095 -14.200 0.111 1.00 90.12 83 GLY A C 1
ATOM 655 O O . GLY A 1 83 ? -10.646 -15.254 -0.356 1.00 90.12 83 GLY A O 1
ATOM 656 N N . GLU A 1 84 ? -11.448 -13.164 -0.656 1.00 95.19 84 GLU A N 1
ATOM 657 C CA . GLU A 1 84 ? -11.257 -13.102 -2.103 1.00 95.19 84 GLU A CA 1
ATOM 658 C C . GLU A 1 84 ? -9.806 -13.360 -2.526 1.00 95.19 84 GLU A C 1
ATOM 660 O O . GLU A 1 84 ? -8.846 -13.197 -1.764 1.00 95.19 84 GLU A O 1
ATOM 665 N N . ARG A 1 85 ? -9.649 -13.767 -3.789 1.00 95.38 85 ARG A N 1
ATOM 666 C CA . ARG A 1 85 ? -8.346 -14.000 -4.406 1.00 95.38 85 ARG A CA 1
ATOM 667 C C . ARG A 1 85 ? -8.108 -13.014 -5.533 1.00 95.38 85 ARG A C 1
ATOM 669 O O . ARG A 1 85 ? -8.926 -12.906 -6.443 1.00 95.38 85 ARG A O 1
ATOM 676 N N . ALA A 1 86 ? -6.976 -12.327 -5.474 1.00 95.31 86 ALA A N 1
ATOM 677 C CA . ALA A 1 86 ? -6.536 -11.412 -6.513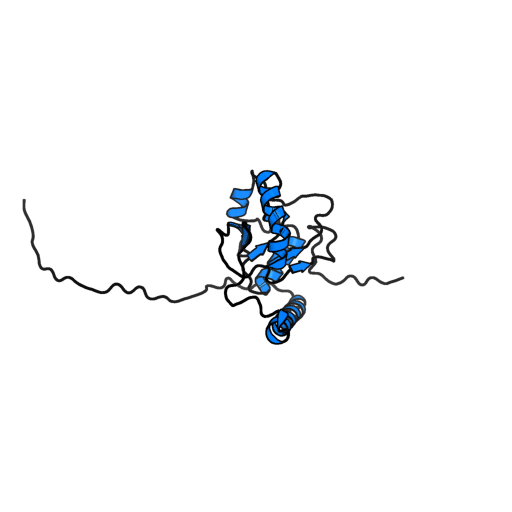 1.00 95.31 86 ALA A CA 1
ATOM 678 C C . ALA A 1 86 ? -5.035 -11.132 -6.382 1.00 95.31 86 ALA A C 1
ATOM 680 O O . ALA A 1 86 ? -4.389 -11.476 -5.394 1.00 95.31 86 ALA A O 1
ATOM 681 N N . HIS A 1 87 ? -4.470 -10.473 -7.391 1.00 95.56 87 HIS A N 1
ATOM 682 C CA . HIS A 1 87 ? -3.170 -9.836 -7.232 1.00 95.56 87 HIS A CA 1
ATOM 683 C C . HIS A 1 87 ? -3.330 -8.552 -6.414 1.00 95.56 87 HIS A C 1
ATOM 685 O O . HIS A 1 87 ? -4.211 -7.736 -6.693 1.00 95.56 87 HIS A O 1
ATOM 691 N N . TYR A 1 88 ? -2.439 -8.364 -5.449 1.00 97.50 88 TYR A N 1
ATOM 692 C CA . TYR A 1 88 ? -2.293 -7.128 -4.693 1.00 97.50 88 TYR A CA 1
ATOM 693 C C . TYR A 1 88 ? -0.817 -6.790 -4.541 1.00 97.50 88 TYR A C 1
ATOM 695 O O . TYR A 1 88 ? 0.046 -7.662 -4.644 1.00 97.50 88 TYR A O 1
ATOM 703 N N . ILE A 1 89 ? -0.530 -5.519 -4.313 1.00 97.81 89 ILE A N 1
ATOM 704 C CA . ILE A 1 89 ? 0.812 -5.020 -4.020 1.00 97.81 89 ILE A CA 1
ATOM 705 C C . ILE A 1 89 ? 0.886 -4.682 -2.535 1.00 97.81 89 ILE A C 1
ATOM 707 O O . ILE A 1 89 ? -0.115 -4.294 -1.944 1.00 97.81 89 ILE A O 1
ATOM 711 N N . THR A 1 90 ? 2.054 -4.817 -1.926 1.00 98.50 90 THR A N 1
ATOM 712 C CA . THR A 1 90 ? 2.333 -4.324 -0.569 1.00 98.50 90 THR A CA 1
ATOM 713 C C . THR A 1 90 ? 3.241 -3.102 -0.625 1.00 98.50 90 THR A C 1
ATOM 715 O O . THR A 1 90 ? 4.080 -2.988 -1.519 1.00 98.50 90 THR A O 1
ATOM 718 N N . LEU A 1 91 ? 3.102 -2.189 0.335 1.00 98.06 91 LEU A N 1
ATOM 719 C CA . LEU A 1 91 ? 4.020 -1.070 0.535 1.00 98.06 91 LEU A CA 1
ATOM 720 C C . LEU A 1 91 ? 4.834 -1.276 1.815 1.00 98.06 91 LEU A C 1
ATOM 722 O O . LEU A 1 91 ? 4.280 -1.258 2.910 1.00 98.06 91 LEU A O 1
ATOM 726 N N . SER A 1 92 ? 6.153 -1.384 1.673 1.00 95.44 92 SER A N 1
ATOM 727 C CA . SER A 1 92 ? 7.107 -1.268 2.775 1.00 95.44 92 SER A CA 1
ATOM 728 C C . SER A 1 92 ? 7.615 0.172 2.843 1.00 95.44 92 SER A C 1
ATOM 730 O O . SER A 1 92 ? 8.189 0.676 1.873 1.00 95.44 92 SER A O 1
ATOM 732 N N . HIS A 1 93 ? 7.376 0.844 3.967 1.00 92.88 93 HIS A N 1
ATOM 733 C CA . HIS A 1 93 ? 7.690 2.257 4.161 1.00 92.88 93 HIS A CA 1
ATOM 734 C C . HIS A 1 93 ? 8.153 2.541 5.593 1.00 92.88 93 HIS A C 1
ATOM 736 O O . HIS A 1 93 ? 7.896 1.764 6.513 1.00 92.88 93 HIS A O 1
ATOM 742 N N . CYS A 1 94 ? 8.845 3.666 5.769 1.00 88.75 94 CYS A N 1
ATOM 743 C CA . CYS A 1 94 ? 9.136 4.221 7.082 1.00 88.75 94 CYS A CA 1
ATOM 744 C C . CYS A 1 94 ? 7.962 5.104 7.506 1.00 88.75 94 CYS A C 1
ATOM 746 O O . CYS A 1 94 ? 7.611 6.034 6.788 1.00 88.75 94 CYS A O 1
ATOM 748 N N . TRP A 1 95 ? 7.396 4.843 8.680 1.00 82.62 95 TRP A N 1
ATOM 749 C CA . TRP A 1 95 ? 6.288 5.635 9.220 1.00 82.62 95 TRP A CA 1
ATOM 750 C C . TRP A 1 95 ? 6.747 7.026 9.711 1.00 82.62 95 TRP A C 1
ATOM 752 O O . TRP A 1 95 ? 5.930 7.899 9.989 1.00 82.62 95 TRP A O 1
ATOM 762 N N . GLY A 1 96 ? 8.060 7.252 9.844 1.00 82.00 96 GLY A N 1
ATOM 763 C CA . GLY A 1 96 ? 8.614 8.474 10.427 1.00 82.00 96 GLY A CA 1
ATOM 764 C C . GLY A 1 96 ? 8.349 8.582 11.933 1.00 82.00 96 GLY A C 1
ATOM 765 O O . GLY A 1 96 ? 8.259 7.580 12.643 1.00 82.00 96 GLY A O 1
ATOM 766 N N . THR A 1 97 ? 8.259 9.813 12.440 1.00 73.44 97 THR A N 1
ATOM 767 C CA . THR A 1 97 ? 8.058 10.100 13.873 1.00 73.44 97 THR A CA 1
ATOM 768 C C . THR A 1 97 ? 6.592 10.276 14.273 1.00 73.44 97 THR A C 1
ATOM 770 O O . THR A 1 97 ? 6.307 10.430 15.461 1.00 73.44 97 THR A O 1
ATOM 773 N N . SER A 1 98 ? 5.650 10.246 13.326 1.00 63.47 98 SER A N 1
ATOM 774 C CA . SER A 1 98 ? 4.242 10.540 13.597 1.00 63.47 98 SER A CA 1
ATOM 775 C C . SER A 1 98 ? 3.263 9.768 12.703 1.00 63.47 98 SER A C 1
ATOM 777 O O . SER A 1 98 ? 3.315 9.808 11.478 1.00 63.47 98 SER A O 1
ATOM 779 N N . GLN A 1 99 ? 2.299 9.102 13.346 1.00 65.75 99 GLN A N 1
ATOM 780 C CA . GLN A 1 99 ? 1.201 8.359 12.715 1.00 65.75 99 GLN A CA 1
ATOM 781 C C . GLN A 1 99 ? 0.084 9.299 12.241 1.00 65.75 99 GLN A C 1
ATOM 783 O O . GLN A 1 99 ? -0.973 9.392 12.861 1.00 65.75 99 GLN A O 1
ATOM 788 N N . HIS A 1 100 ? 0.313 10.045 11.162 1.00 73.00 100 HIS A N 1
ATOM 789 C CA . HIS A 1 100 ? -0.656 11.058 10.722 1.00 73.00 100 HIS A CA 1
ATOM 790 C C . HIS A 1 100 ? -1.828 10.517 9.893 1.00 73.00 100 HIS A C 1
ATOM 792 O O . HIS A 1 100 ? -2.848 11.196 9.799 1.00 73.00 100 HIS A O 1
ATOM 798 N N . PHE A 1 101 ? -1.719 9.325 9.298 1.00 90.94 101 PHE A N 1
ATOM 799 C CA . PHE A 1 101 ? -2.776 8.779 8.444 1.00 90.94 101 PHE A CA 1
ATOM 800 C C . PHE A 1 101 ? -2.943 7.269 8.656 1.00 90.94 101 PHE A C 1
ATOM 802 O O . PHE A 1 101 ? -2.359 6.453 7.946 1.00 90.94 101 PHE A O 1
ATOM 809 N N . VAL A 1 102 ? -3.727 6.909 9.674 1.00 95.19 102 VAL A N 1
ATOM 810 C CA . VAL A 1 102 ? -3.966 5.524 10.103 1.00 95.19 102 VAL A CA 1
ATOM 811 C C . VAL A 1 102 ? -5.455 5.192 10.140 1.00 95.19 102 VAL A C 1
ATOM 813 O O . VAL A 1 102 ? -6.295 6.083 10.277 1.00 95.19 102 VAL A O 1
ATOM 816 N N . THR A 1 103 ? -5.790 3.905 10.059 1.00 96.62 103 THR A N 1
ATOM 817 C CA . THR A 1 103 ? -7.164 3.440 10.302 1.00 96.62 103 THR A CA 1
ATOM 818 C C . THR A 1 103 ? -7.416 3.234 11.791 1.00 96.62 103 THR A C 1
ATOM 820 O O . THR A 1 103 ? -6.644 2.565 12.479 1.00 96.62 103 THR A O 1
ATOM 823 N N . THR A 1 104 ? -8.528 3.778 12.270 1.00 96.81 104 THR A N 1
ATOM 824 C CA . THR A 1 104 ? -9.026 3.653 13.640 1.00 96.81 104 THR A CA 1
ATOM 825 C C . THR A 1 104 ? -10.474 3.174 13.637 1.00 96.81 104 THR A C 1
ATOM 827 O O . THR A 1 104 ? -11.145 3.151 12.600 1.00 96.81 104 THR A O 1
ATOM 830 N N . SER A 1 105 ? -10.989 2.808 14.807 1.00 96.50 105 SER A N 1
ATOM 831 C CA . SER A 1 105 ? -12.397 2.446 14.987 1.00 96.50 105 SER A CA 1
ATOM 832 C C . SER A 1 105 ? -13.346 3.587 14.598 1.00 96.50 105 SER A C 1
ATOM 834 O O . SER A 1 105 ? -14.469 3.326 14.173 1.00 96.50 105 SER A O 1
ATOM 836 N N . GLU A 1 106 ? -12.890 4.837 14.716 1.00 97.06 106 GLU A N 1
ATOM 837 C CA . GLU A 1 106 ? -13.674 6.042 14.427 1.00 97.06 106 GLU A CA 1
ATOM 838 C C . GLU A 1 106 ? -13.767 6.347 12.927 1.00 97.06 106 GLU A C 1
ATOM 840 O O . GLU A 1 106 ? -14.829 6.743 12.457 1.00 97.06 106 GLU A O 1
ATOM 845 N N . ASN A 1 107 ? -12.686 6.144 12.163 1.00 97.12 107 ASN A N 1
ATOM 846 C CA . ASN A 1 107 ? -12.620 6.569 10.758 1.00 97.12 107 ASN A CA 1
ATOM 847 C C . ASN A 1 107 ? -12.814 5.435 9.737 1.00 97.12 107 ASN A C 1
ATOM 849 O O . ASN A 1 107 ? -12.983 5.705 8.548 1.00 97.12 107 ASN A O 1
ATOM 853 N N . ILE A 1 108 ? -12.814 4.165 10.162 1.00 97.38 108 ILE A N 1
ATOM 854 C CA . ILE A 1 108 ? -12.842 3.017 9.241 1.00 97.38 108 ILE A CA 1
ATOM 855 C C . ILE A 1 108 ? -14.039 3.043 8.283 1.00 97.38 108 ILE A C 1
ATOM 857 O O . ILE A 1 108 ? -13.912 2.656 7.120 1.00 97.38 108 ILE A O 1
ATOM 861 N N . GLN A 1 109 ? -15.207 3.495 8.747 1.00 98.00 109 GLN A N 1
ATOM 862 C CA . GLN A 1 109 ? -16.410 3.524 7.918 1.00 98.00 109 GLN A CA 1
ATOM 863 C C . GLN A 1 109 ? -16.334 4.605 6.830 1.00 98.00 109 GLN A C 1
ATOM 865 O O . GLN A 1 109 ? -16.788 4.371 5.706 1.00 98.00 109 GLN A O 1
ATOM 870 N N . ASP A 1 110 ? -15.694 5.734 7.131 1.00 97.75 110 ASP A N 1
ATOM 871 C CA . ASP A 1 110 ? -15.440 6.796 6.160 1.00 97.75 110 ASP A CA 1
ATOM 872 C C . ASP A 1 110 ? -14.418 6.325 5.125 1.00 97.75 110 ASP A C 1
ATOM 874 O O . ASP A 1 110 ? -14.687 6.386 3.926 1.00 97.75 110 ASP A O 1
ATOM 878 N N . LEU A 1 111 ? -13.311 5.718 5.575 1.00 97.75 111 LEU A N 1
ATOM 879 C CA . LEU A 1 111 ? -12.268 5.187 4.688 1.00 97.75 111 LEU A CA 1
ATOM 880 C C . LEU A 1 111 ? -12.784 4.073 3.763 1.00 97.75 111 LEU A C 1
ATOM 882 O O . LEU A 1 111 ? -12.272 3.915 2.655 1.00 97.75 111 LEU A O 1
ATOM 886 N N . ARG A 1 112 ? -13.808 3.311 4.175 1.00 97.81 112 ARG A N 1
ATOM 887 C CA . ARG A 1 112 ? -14.501 2.330 3.315 1.00 97.81 112 ARG A CA 1
ATOM 888 C C . ARG A 1 112 ? -15.342 2.967 2.214 1.00 97.81 112 ARG A C 1
ATOM 890 O O . ARG A 1 112 ? -15.580 2.334 1.185 1.00 97.81 112 ARG A O 1
ATOM 897 N N . THR A 1 113 ? -15.810 4.189 2.434 1.00 97.81 113 THR A N 1
ATOM 898 C CA . THR A 1 113 ? -16.549 4.960 1.432 1.00 97.81 113 THR A CA 1
ATOM 899 C C . THR A 1 113 ? -15.566 5.595 0.457 1.00 97.81 113 THR A C 1
ATOM 901 O O . THR A 1 113 ? -15.669 5.388 -0.751 1.00 97.81 113 THR A O 1
ATOM 904 N N . GLU A 1 114 ? -14.583 6.312 0.996 1.00 97.44 114 GLU A N 1
ATOM 905 C CA . GLU A 1 114 ? -13.549 7.011 0.246 1.00 97.44 114 GLU A CA 1
ATOM 906 C C . GLU A 1 114 ? -12.355 7.321 1.158 1.00 97.44 114 GLU A C 1
ATOM 908 O O . GLU A 1 114 ? -12.508 7.751 2.297 1.00 97.44 114 GLU A O 1
ATOM 913 N N . ILE A 1 115 ? -11.146 7.155 0.630 1.00 97.69 115 ILE A N 1
ATOM 914 C CA . ILE A 1 115 ? -9.921 7.705 1.200 1.00 97.69 115 ILE A CA 1
ATOM 915 C C . ILE A 1 115 ? -9.648 9.037 0.481 1.00 97.69 115 ILE A C 1
ATOM 917 O O . ILE A 1 115 ? -9.290 9.020 -0.704 1.00 97.69 115 ILE A O 1
ATOM 921 N N . PRO A 1 116 ? -9.788 10.193 1.159 1.00 95.69 116 PRO A N 1
ATOM 922 C CA . PRO A 1 116 ? -9.649 11.493 0.514 1.00 95.69 116 PRO A CA 1
ATOM 923 C C . PRO A 1 116 ? -8.246 11.688 -0.065 1.00 95.69 116 PRO A C 1
ATOM 925 O O . PRO A 1 116 ? -7.253 11.708 0.665 1.00 95.69 116 PRO A O 1
ATOM 928 N N . TRP A 1 117 ? -8.153 11.876 -1.385 1.00 95.31 117 TRP A N 1
ATOM 929 C CA . TRP A 1 117 ? -6.861 11.948 -2.082 1.00 95.31 117 TRP A CA 1
ATOM 930 C C . TRP A 1 117 ? -5.939 13.040 -1.530 1.00 95.31 117 TRP A C 1
ATOM 932 O O . TRP A 1 117 ? -4.745 12.819 -1.355 1.00 95.31 117 TRP A O 1
ATOM 942 N N . MET A 1 118 ? -6.499 14.213 -1.226 1.00 94.19 118 MET A N 1
ATOM 943 C CA . MET A 1 118 ? -5.736 15.371 -0.746 1.00 94.19 118 MET A CA 1
ATOM 944 C C . MET A 1 118 ? -5.223 15.205 0.690 1.0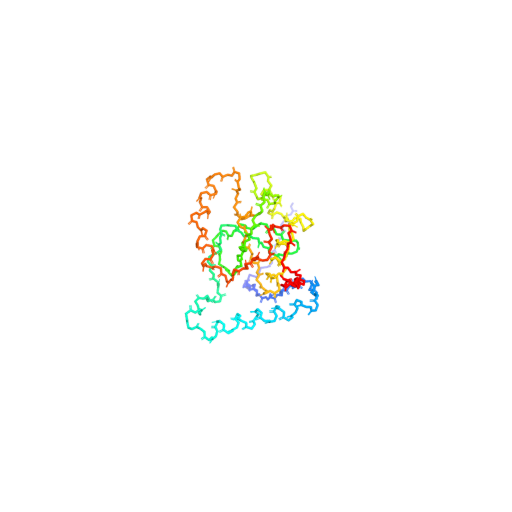0 94.19 118 MET A C 1
ATOM 946 O O . MET A 1 118 ? -4.339 15.947 1.101 1.00 94.19 118 MET A O 1
ATOM 950 N N . SER A 1 119 ? -5.762 14.243 1.442 1.00 91.62 119 SER A N 1
ATOM 951 C CA . SER A 1 119 ? -5.329 13.930 2.806 1.00 91.62 119 SER A CA 1
ATOM 952 C C . SER A 1 119 ? -4.300 12.800 2.851 1.00 91.62 119 SER A C 1
ATOM 954 O O . SER A 1 119 ? -3.687 12.584 3.893 1.00 91.62 119 SER A O 1
ATOM 956 N N . LEU A 1 120 ? -4.097 12.082 1.740 1.00 93.56 120 LEU A N 1
ATOM 957 C CA . LEU A 1 120 ? -3.129 10.994 1.680 1.00 93.56 120 LEU A CA 1
ATOM 958 C C . LEU A 1 120 ? -1.693 11.524 1.779 1.00 93.56 120 LEU A C 1
ATOM 960 O O . LEU A 1 120 ? -1.329 12.421 1.013 1.00 93.56 120 LEU A O 1
ATOM 964 N N . PRO A 1 121 ? -0.842 10.907 2.615 1.00 94.06 121 PRO A N 1
ATOM 965 C CA . PRO A 1 121 ? 0.594 11.127 2.575 1.00 94.06 121 PRO A CA 1
ATOM 966 C C . PRO A 1 121 ? 1.173 10.870 1.180 1.00 94.06 121 PRO A C 1
ATOM 968 O O . PRO A 1 121 ? 0.697 10.003 0.435 1.00 94.06 121 PRO A O 1
ATOM 971 N N . LYS A 1 122 ? 2.222 11.610 0.811 1.00 92.69 122 LYS A N 1
ATOM 972 C CA . LYS A 1 122 ? 2.790 11.557 -0.542 1.00 92.69 122 LYS A CA 1
ATOM 973 C C . LYS A 1 122 ? 3.295 10.160 -0.916 1.00 92.69 122 LYS A C 1
ATOM 975 O O . LYS A 1 122 ? 3.068 9.721 -2.042 1.00 92.69 122 LYS A O 1
ATOM 980 N N . THR A 1 123 ? 3.898 9.436 0.026 1.00 94.12 123 THR A N 1
ATOM 981 C CA . THR A 1 123 ? 4.344 8.044 -0.152 1.00 94.12 123 THR A CA 1
ATOM 982 C C . THR A 1 123 ? 3.166 7.124 -0.489 1.00 94.12 123 THR A C 1
ATOM 984 O O . THR A 1 123 ? 3.275 6.265 -1.364 1.00 94.12 123 THR A O 1
ATOM 987 N N . PHE A 1 124 ? 1.997 7.333 0.122 1.00 95.88 124 PHE A N 1
ATOM 988 C CA . PHE A 1 124 ? 0.809 6.523 -0.168 1.00 95.88 124 PHE A CA 1
ATOM 989 C C . PHE A 1 124 ? 0.215 6.880 -1.532 1.00 95.88 124 PHE A C 1
ATOM 991 O O . PHE A 1 124 ? -0.155 5.982 -2.290 1.00 95.88 124 PHE A O 1
ATOM 998 N N . GLN A 1 125 ? 0.183 8.170 -1.889 1.00 95.81 125 GLN A N 1
ATOM 999 C CA . GLN A 1 125 ? -0.227 8.606 -3.229 1.00 95.81 125 GLN A CA 1
ATOM 1000 C C . GLN A 1 125 ? 0.651 7.962 -4.311 1.00 95.81 125 GLN A C 1
ATOM 1002 O O . GLN A 1 125 ? 0.132 7.404 -5.278 1.00 95.81 125 GLN A O 1
ATOM 1007 N N . ASP A 1 126 ? 1.970 7.993 -4.129 1.00 94.75 126 ASP A N 1
ATOM 1008 C CA . ASP A 1 126 ? 2.939 7.416 -5.059 1.00 94.75 126 ASP A CA 1
ATOM 1009 C C . ASP A 1 126 ? 2.755 5.893 -5.200 1.00 94.75 126 ASP A C 1
ATOM 1011 O O . ASP A 1 126 ? 2.721 5.364 -6.316 1.00 94.75 126 ASP A O 1
ATOM 1015 N N . ALA A 1 127 ? 2.542 5.181 -4.088 1.00 96.50 127 ALA A N 1
ATOM 1016 C CA . ALA A 1 127 ? 2.264 3.745 -4.098 1.00 96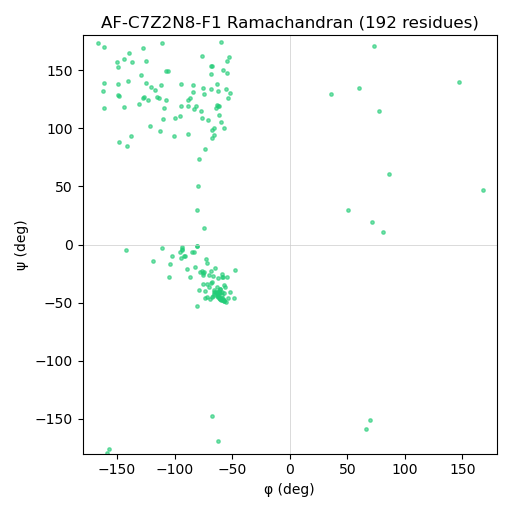.50 127 ALA A CA 1
ATOM 1017 C C . ALA A 1 127 ? 0.951 3.402 -4.825 1.00 96.50 127 ALA A C 1
ATOM 1019 O O . ALA A 1 127 ? 0.903 2.451 -5.614 1.00 96.50 127 ALA A O 1
ATOM 1020 N N . ILE A 1 128 ? -0.104 4.197 -4.622 1.00 97.25 128 ILE A N 1
ATOM 1021 C CA . ILE A 1 128 ? -1.378 4.048 -5.335 1.00 97.25 128 ILE A CA 1
ATOM 1022 C C . ILE A 1 128 ? -1.186 4.281 -6.839 1.00 97.25 128 ILE A C 1
ATOM 1024 O O . ILE A 1 128 ? -1.682 3.495 -7.650 1.00 97.25 128 ILE A O 1
ATOM 1028 N N . LEU A 1 129 ? -0.444 5.322 -7.230 1.00 95.00 129 LEU A N 1
ATOM 1029 C CA . LEU A 1 129 ? -0.161 5.613 -8.637 1.00 95.00 129 LEU A CA 1
ATOM 1030 C C . LEU A 1 129 ? 0.590 4.465 -9.312 1.00 95.00 129 LEU A C 1
ATOM 1032 O O . LEU A 1 129 ? 0.191 4.047 -10.400 1.00 95.00 129 LEU A O 1
ATOM 1036 N N . ILE A 1 130 ? 1.626 3.908 -8.681 1.00 94.38 130 ILE A N 1
ATOM 1037 C CA . ILE A 1 130 ? 2.336 2.740 -9.226 1.00 94.38 130 ILE A CA 1
ATOM 1038 C C . ILE A 1 130 ? 1.390 1.554 -9.368 1.00 94.38 130 ILE A C 1
ATOM 1040 O O . ILE A 1 130 ? 1.347 0.929 -10.426 1.00 94.38 130 ILE A O 1
ATOM 1044 N N . THR A 1 131 ? 0.601 1.268 -8.333 1.00 96.38 131 THR A N 1
ATOM 1045 C CA . THR A 1 131 ? -0.327 0.131 -8.326 1.00 96.38 131 THR A CA 1
ATOM 1046 C C . THR A 1 131 ? -1.314 0.214 -9.493 1.00 96.38 131 THR A C 1
ATOM 1048 O O . THR A 1 131 ? -1.439 -0.742 -10.264 1.00 96.38 131 THR A O 1
ATOM 1051 N N . ARG A 1 132 ? -1.916 1.394 -9.707 1.00 95.44 132 ARG A N 1
ATOM 1052 C CA . ARG A 1 132 ? -2.792 1.676 -10.857 1.00 95.44 132 ARG A CA 1
ATOM 1053 C C . ARG A 1 132 ? -2.073 1.478 -12.190 1.00 95.44 132 ARG A C 1
ATOM 1055 O O . ARG A 1 132 ? -2.601 0.825 -13.086 1.00 95.44 132 ARG A O 1
ATOM 1062 N N . ASN A 1 133 ? -0.856 2.002 -12.320 1.00 92.75 133 ASN A N 1
ATOM 1063 C CA . ASN A 1 133 ? -0.078 1.902 -13.556 1.00 92.75 133 ASN A CA 1
ATOM 1064 C C . ASN A 1 133 ? 0.355 0.472 -13.886 1.00 92.75 133 ASN A C 1
ATOM 1066 O O . ASN A 1 133 ? 0.507 0.125 -15.057 1.00 92.75 133 ASN A O 1
ATOM 1070 N N . LEU A 1 134 ? 0.513 -0.389 -12.886 1.00 92.25 134 LEU A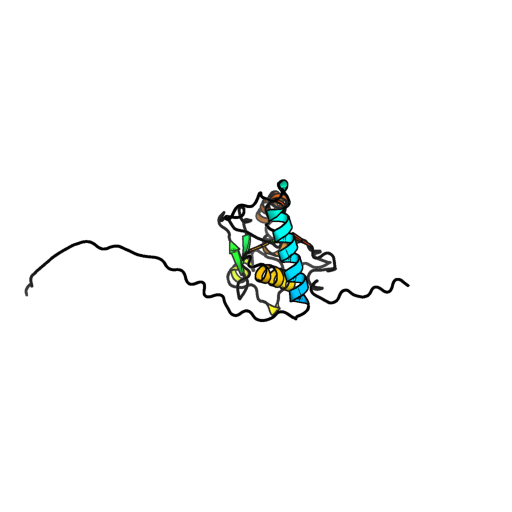 N 1
ATOM 1071 C CA . LEU A 1 134 ? 0.769 -1.812 -13.095 1.00 92.25 134 LEU A CA 1
ATOM 1072 C C . LEU A 1 134 ? -0.504 -2.615 -13.408 1.00 92.25 134 LEU A C 1
ATOM 1074 O O . LEU A 1 134 ? -0.410 -3.814 -13.659 1.00 92.25 134 LEU A O 1
ATOM 1078 N N . GLY A 1 135 ? -1.678 -1.975 -13.433 1.00 93.06 135 GLY A N 1
ATOM 1079 C CA . GLY A 1 135 ? -2.958 -2.637 -13.687 1.00 93.06 135 GLY A CA 1
ATOM 1080 C C . GLY A 1 135 ? -3.418 -3.529 -12.532 1.00 93.06 135 GLY A C 1
ATOM 1081 O O . GLY A 1 135 ? -4.250 -4.412 -12.736 1.00 93.06 135 GLY A O 1
ATOM 1082 N N . ILE A 1 136 ? -2.875 -3.322 -11.329 1.00 95.06 136 ILE A N 1
ATOM 1083 C CA . ILE A 1 136 ? -3.265 -4.050 -10.121 1.00 95.06 136 ILE A CA 1
ATOM 1084 C C . ILE A 1 136 ? -4.319 -3.232 -9.372 1.00 95.06 136 ILE A C 1
ATOM 1086 O O . ILE A 1 136 ? -4.233 -2.010 -9.288 1.00 95.06 136 ILE A O 1
ATOM 1090 N N . ARG A 1 137 ? -5.349 -3.905 -8.853 1.00 97.50 137 ARG A N 1
ATOM 1091 C CA . ARG A 1 137 ? -6.500 -3.253 -8.206 1.00 97.50 137 ARG A CA 1
ATOM 1092 C C . ARG A 1 137 ? -6.288 -2.976 -6.721 1.00 97.50 137 ARG A C 1
ATOM 1094 O O . ARG A 1 137 ? -6.896 -2.055 -6.183 1.00 97.50 137 ARG A O 1
ATOM 1101 N N . PHE A 1 138 ? -5.460 -3.779 -6.067 1.00 98.50 138 PHE A N 1
ATOM 1102 C CA . PHE A 1 138 ? -5.369 -3.795 -4.617 1.00 98.50 138 PHE A CA 1
ATOM 1103 C C . PHE A 1 138 ? -3.961 -3.452 -4.142 1.00 98.50 138 PHE A C 1
ATOM 1105 O O . PHE A 1 138 ? -2.971 -3.961 -4.671 1.00 98.50 138 PHE A O 1
ATOM 1112 N N . LEU A 1 139 ? -3.894 -2.598 -3.128 1.00 98.69 139 LEU A N 1
ATOM 1113 C CA . LEU A 1 139 ? -2.679 -2.213 -2.423 1.00 98.69 139 LEU A CA 1
ATOM 1114 C C . LEU A 1 139 ? -2.869 -2.485 -0.933 1.00 98.69 139 LEU A C 1
ATOM 1116 O O . LEU A 1 139 ? -3.923 -2.202 -0.382 1.00 98.69 139 LEU A O 1
ATOM 1120 N N . TRP A 1 140 ? -1.851 -3.000 -0.267 1.00 98.50 140 TRP A N 1
ATOM 1121 C CA . TRP A 1 140 ? -1.837 -3.187 1.172 1.00 98.50 140 TRP A CA 1
ATOM 1122 C C . TRP A 1 140 ? -0.790 -2.270 1.800 1.00 98.50 140 TRP A C 1
ATOM 1124 O O . TRP A 1 140 ? 0.377 -2.274 1.399 1.00 98.50 140 TRP A O 1
ATOM 1134 N N . ILE A 1 141 ? -1.231 -1.483 2.776 1.00 97.44 141 ILE A N 1
ATOM 1135 C CA . ILE A 1 141 ? -0.413 -0.589 3.599 1.00 97.44 141 ILE A CA 1
ATOM 1136 C C . ILE A 1 141 ? -0.809 -0.890 5.042 1.00 97.44 141 ILE A C 1
ATOM 1138 O O . ILE A 1 141 ? -1.988 -0.771 5.371 1.00 97.44 141 ILE A O 1
ATOM 1142 N N . ASP A 1 142 ? 0.132 -1.310 5.882 1.00 95.31 142 ASP A N 1
ATOM 1143 C CA . ASP A 1 142 ? -0.122 -1.730 7.269 1.00 95.31 142 ASP A CA 1
ATOM 1144 C C . ASP A 1 142 ? -0.877 -0.671 8.089 1.00 95.31 142 ASP A C 1
ATOM 1146 O O . ASP A 1 142 ? -1.884 -0.996 8.718 1.00 95.31 142 ASP A O 1
ATOM 1150 N N . SER A 1 143 ? -0.474 0.597 8.007 1.00 94.81 143 SER A N 1
ATOM 1151 C CA . SER A 1 143 ? -1.121 1.729 8.688 1.00 94.81 143 SER A CA 1
ATOM 1152 C C . SER A 1 143 ? -2.605 1.919 8.335 1.00 94.81 143 SER A C 1
ATOM 1154 O O . SER A 1 143 ? -3.380 2.405 9.164 1.00 94.81 143 SER A O 1
ATOM 1156 N N . LEU A 1 144 ? -3.027 1.500 7.137 1.00 96.62 144 LEU A N 1
ATOM 1157 C CA . LEU A 1 144 ? -4.407 1.623 6.651 1.00 96.62 144 LEU A CA 1
ATOM 1158 C C . LEU A 1 144 ? -5.193 0.310 6.650 1.00 96.62 144 LEU A C 1
ATOM 1160 O O . LEU A 1 144 ? -6.412 0.314 6.758 1.00 96.62 144 LEU A O 1
ATOM 1164 N N . CYS A 1 145 ? -4.526 -0.828 6.507 1.00 97.62 145 CYS A N 1
ATOM 1165 C CA . CYS A 1 145 ? -5.196 -2.126 6.430 1.00 97.62 145 CYS A CA 1
ATOM 1166 C C . CYS A 1 145 ? -5.350 -2.784 7.809 1.00 97.62 145 CYS A C 1
ATOM 1168 O O . CYS A 1 145 ? -6.084 -3.765 7.946 1.00 97.62 145 CYS A O 1
ATOM 1170 N N . ILE A 1 146 ? -4.700 -2.235 8.835 1.00 96.75 146 ILE A N 1
ATOM 1171 C CA . ILE A 1 146 ? -4.785 -2.680 10.225 1.00 96.75 146 ILE A CA 1
ATOM 1172 C C . ILE A 1 146 ? -5.388 -1.554 11.064 1.00 96.75 146 ILE A C 1
ATOM 1174 O O . ILE A 1 146 ? -4.973 -0.399 10.950 1.00 96.75 146 ILE A O 1
ATOM 1178 N N . MET A 1 147 ? -6.358 -1.892 11.913 1.00 96.56 147 MET A N 1
ATOM 1179 C CA . MET A 1 147 ? -6.955 -0.941 12.845 1.00 96.56 147 MET A CA 1
ATOM 1180 C C . MET A 1 147 ? -5.987 -0.700 14.010 1.00 96.56 147 MET A C 1
ATOM 1182 O O . MET A 1 147 ? -5.764 -1.583 14.838 1.00 96.56 147 MET A O 1
ATOM 1186 N N . GLN A 1 148 ? -5.388 0.489 14.063 1.00 95.06 148 GLN A N 1
ATOM 1187 C CA . GLN A 1 148 ? -4.262 0.780 14.960 1.00 95.06 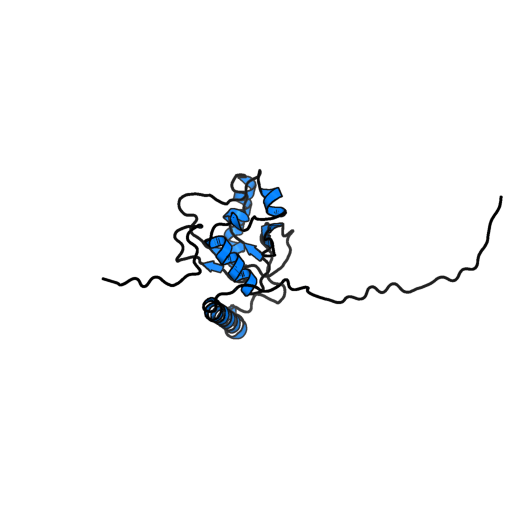148 GLN A CA 1
ATOM 1188 C C . GLN A 1 148 ? -4.674 0.968 16.426 1.00 95.06 148 GLN A C 1
ATOM 1190 O O . GLN A 1 148 ? -3.874 0.742 17.329 1.00 95.06 148 GLN A O 1
ATOM 1195 N N . ASP A 1 149 ? -5.925 1.353 16.679 1.00 95.44 149 ASP A N 1
ATOM 1196 C CA . ASP A 1 149 ? -6.476 1.580 18.021 1.00 95.44 149 ASP A CA 1
ATOM 1197 C C . ASP A 1 149 ? -7.180 0.343 18.609 1.00 95.44 149 ASP A C 1
ATOM 1199 O O . ASP A 1 149 ? -7.582 0.346 19.774 1.00 95.44 149 ASP A O 1
ATOM 1203 N N . LYS A 1 150 ? -7.308 -0.747 17.839 1.00 96.12 150 LYS A N 1
ATOM 1204 C CA . LYS A 1 150 ? -7.977 -1.978 18.271 1.00 96.12 150 LYS A CA 1
ATOM 1205 C C . LYS A 1 150 ? -6.993 -3.130 18.399 1.00 96.12 150 LYS A C 1
ATOM 1207 O O . LYS A 1 150 ? -6.717 -3.857 17.449 1.00 96.12 150 LYS A O 1
ATOM 1212 N N . ARG A 1 151 ? -6.554 -3.370 19.635 1.00 95.94 151 ARG A N 1
ATOM 1213 C CA . ARG A 1 151 ? -5.563 -4.401 19.978 1.00 95.94 151 ARG A CA 1
ATOM 1214 C C . ARG A 1 151 ? -5.849 -5.783 19.378 1.00 95.94 151 ARG A C 1
ATOM 1216 O O . ARG A 1 151 ? -4.940 -6.400 18.842 1.00 95.94 151 ARG A O 1
ATOM 1223 N N . SER A 1 152 ? -7.090 -6.263 19.453 1.00 96.81 152 SER A N 1
ATOM 1224 C CA . SER A 1 152 ? -7.440 -7.594 18.936 1.00 96.81 152 SER A CA 1
ATOM 1225 C C . SER A 1 152 ? -7.339 -7.701 17.414 1.00 96.81 152 SER A C 1
ATOM 1227 O O . SER A 1 152 ? -7.010 -8.766 16.899 1.00 96.81 152 SER A O 1
ATOM 1229 N N . ASP A 1 153 ? -7.606 -6.610 16.696 1.00 96.44 153 ASP A N 1
ATOM 1230 C CA . ASP A 1 153 ? -7.430 -6.544 15.246 1.00 96.44 153 ASP A CA 1
ATOM 1231 C C . ASP A 1 153 ? -5.942 -6.467 14.891 1.00 96.44 153 ASP A C 1
ATOM 1233 O O . ASP A 1 153 ? -5.457 -7.244 14.072 1.00 96.44 153 ASP A O 1
ATOM 1237 N N . TRP A 1 154 ? -5.205 -5.607 15.594 1.00 95.62 154 TRP A N 1
ATOM 1238 C CA . TRP A 1 154 ? -3.765 -5.453 15.430 1.00 95.62 154 TRP A CA 1
ATOM 1239 C C . TRP A 1 154 ? -3.000 -6.764 15.649 1.00 95.62 154 TRP A C 1
ATOM 1241 O O . TRP A 1 154 ? -2.207 -7.156 14.798 1.00 95.62 154 TRP A O 1
ATOM 1251 N N . GLU A 1 155 ? -3.274 -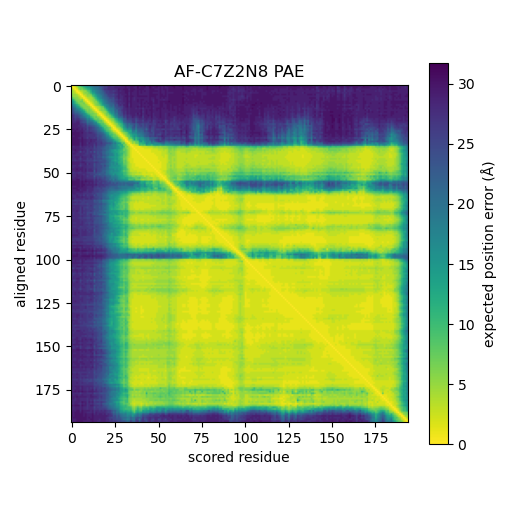7.492 16.739 1.00 97.12 155 GLU A N 1
ATOM 1252 C CA . GLU A 1 155 ? -2.627 -8.781 17.033 1.00 97.12 155 GLU A CA 1
ATOM 1253 C C . GLU A 1 155 ? -2.931 -9.829 15.947 1.00 97.12 155 GLU A C 1
ATOM 1255 O O . GLU A 1 155 ? -2.035 -10.563 15.519 1.00 97.12 155 GLU A O 1
ATOM 1260 N N . LEU A 1 156 ? -4.176 -9.872 15.458 1.00 96.00 156 LEU A N 1
ATOM 1261 C CA . LEU A 1 156 ? -4.596 -10.796 14.404 1.00 96.00 156 LEU A CA 1
ATOM 1262 C C . LEU A 1 156 ? -3.919 -10.492 13.062 1.00 96.00 156 LEU A C 1
ATOM 1264 O O . LEU A 1 156 ? -3.487 -11.413 12.369 1.00 96.00 156 LEU A O 1
ATOM 1268 N N . GLU A 1 157 ? -3.854 -9.222 12.670 1.00 96.19 157 GLU A N 1
ATOM 1269 C CA . GLU A 1 157 ? -3.268 -8.827 11.390 1.00 96.19 157 GLU A CA 1
ATOM 1270 C C . GLU A 1 157 ? -1.741 -8.883 11.411 1.00 96.19 157 GLU A C 1
ATOM 1272 O O . GLU A 1 157 ? -1.134 -9.296 10.422 1.00 96.19 157 GLU A O 1
ATOM 1277 N N . LEU A 1 158 ? -1.105 -8.578 12.545 1.00 93.19 158 LEU A N 1
ATOM 1278 C CA . LEU A 1 158 ? 0.335 -8.765 12.696 1.00 93.19 158 LEU A CA 1
ATOM 1279 C C . LEU A 1 158 ? 0.760 -10.222 12.552 1.00 93.19 158 LEU A C 1
ATOM 1281 O O . LEU A 1 158 ? 1.766 -10.496 11.896 1.00 93.19 158 LEU A O 1
ATOM 1285 N N . ALA A 1 159 ? -0.013 -11.164 13.100 1.00 96.44 159 ALA A N 1
ATOM 1286 C CA . ALA A 1 159 ? 0.261 -12.589 12.931 1.00 96.44 159 ALA A CA 1
ATOM 1287 C C . ALA A 1 159 ? 0.259 -13.018 11.448 1.00 96.44 159 ALA A C 1
ATOM 1289 O O . ALA A 1 159 ? 0.938 -13.974 11.083 1.00 96.44 159 ALA A O 1
ATOM 1290 N N . LYS A 1 160 ? -0.462 -12.286 10.587 1.00 95.88 160 LYS A N 1
ATOM 1291 C CA . LYS A 1 160 ? -0.546 -12.513 9.136 1.00 95.88 160 LYS A CA 1
ATOM 1292 C C . LYS A 1 160 ? 0.425 -11.653 8.327 1.00 95.88 160 LYS A C 1
ATOM 1294 O O . LYS A 1 160 ? 0.523 -11.833 7.117 1.00 95.88 160 LYS A O 1
ATOM 1299 N N . MET A 1 161 ? 1.146 -10.714 8.943 1.00 94.56 161 MET A N 1
ATOM 1300 C CA . MET A 1 161 ? 1.937 -9.713 8.218 1.00 94.56 161 MET A CA 1
ATOM 1301 C C . MET A 1 161 ? 2.985 -10.355 7.305 1.00 94.56 161 MET A C 1
ATOM 1303 O O . MET A 1 161 ? 3.103 -9.973 6.142 1.00 94.56 161 MET A O 1
ATOM 1307 N N . GLY A 1 162 ? 3.686 -11.386 7.787 1.00 95.62 162 GLY A N 1
ATOM 1308 C CA . GLY A 1 162 ? 4.634 -12.148 6.968 1.00 95.62 162 GLY A CA 1
ATOM 1309 C C . GLY A 1 162 ? 3.978 -12.781 5.737 1.00 95.62 162 GLY A C 1
ATOM 1310 O O . GLY A 1 162 ? 4.532 -12.707 4.640 1.00 95.62 162 GLY A O 1
ATOM 1311 N N . ASP A 1 163 ? 2.773 -13.331 5.891 1.00 94.81 163 ASP A N 1
ATOM 1312 C CA . ASP A 1 163 ? 2.004 -13.905 4.785 1.00 94.81 163 ASP A CA 1
ATOM 1313 C C . ASP A 1 163 ? 1.486 -12.833 3.821 1.00 94.81 163 ASP A C 1
ATOM 1315 O O . ASP A 1 163 ? 1.508 -13.058 2.611 1.00 94.81 163 ASP A O 1
ATOM 1319 N N . ASN A 1 164 ? 1.086 -11.658 4.314 1.00 95.69 164 ASN A N 1
ATOM 1320 C CA . ASN A 1 164 ? 0.664 -10.537 3.470 1.00 95.69 164 ASN A CA 1
ATOM 1321 C C . ASN A 1 164 ? 1.810 -10.066 2.554 1.00 95.69 164 ASN A C 1
ATOM 1323 O O . ASN A 1 164 ? 1.607 -9.820 1.369 1.00 95.69 164 ASN A O 1
ATOM 1327 N N . TYR A 1 165 ? 3.042 -9.986 3.064 1.00 95.44 165 TYR A N 1
ATOM 1328 C CA . TYR A 1 165 ? 4.205 -9.660 2.228 1.00 95.44 165 TYR A CA 1
ATOM 1329 C C . TYR A 1 165 ? 4.603 -10.808 1.300 1.00 95.44 165 TYR A C 1
ATOM 1331 O O . TYR A 1 165 ? 4.857 -10.589 0.119 1.00 95.44 165 TYR A O 1
ATOM 1339 N N . LYS A 1 166 ? 4.647 -12.040 1.811 1.00 92.56 166 LYS A N 1
ATOM 1340 C CA . LYS A 1 166 ? 5.062 -13.219 1.039 1.00 92.56 166 LYS A CA 1
ATOM 1341 C C . LYS A 1 166 ? 4.131 -13.511 -0.137 1.00 92.56 166 LYS A C 1
ATOM 1343 O O . LYS A 1 166 ? 4.586 -13.980 -1.178 1.00 92.56 166 LYS A O 1
ATOM 1348 N N . ASN A 1 167 ? 2.832 -13.287 0.043 1.00 92.69 167 ASN A N 1
ATOM 1349 C CA . ASN A 1 167 ? 1.818 -13.621 -0.949 1.00 92.69 167 ASN A CA 1
ATOM 1350 C C . ASN A 1 167 ? 1.475 -12.452 -1.882 1.00 92.69 167 ASN A C 1
ATOM 1352 O O . ASN A 1 167 ? 0.662 -12.652 -2.788 1.00 92.69 167 ASN A O 1
ATOM 1356 N N . SER A 1 168 ? 2.061 -11.265 -1.698 1.00 94.69 168 SER A N 1
ATOM 1357 C CA . SER A 1 168 ? 1.828 -10.136 -2.597 1.00 94.69 168 SER A CA 1
ATOM 1358 C C . SER A 1 168 ? 2.423 -10.392 -3.984 1.00 94.69 168 SER A C 1
ATOM 1360 O O . SER A 1 168 ? 3.359 -11.172 -4.166 1.00 94.69 168 SER A O 1
ATOM 1362 N N . PHE A 1 169 ? 1.849 -9.755 -5.004 1.00 93.88 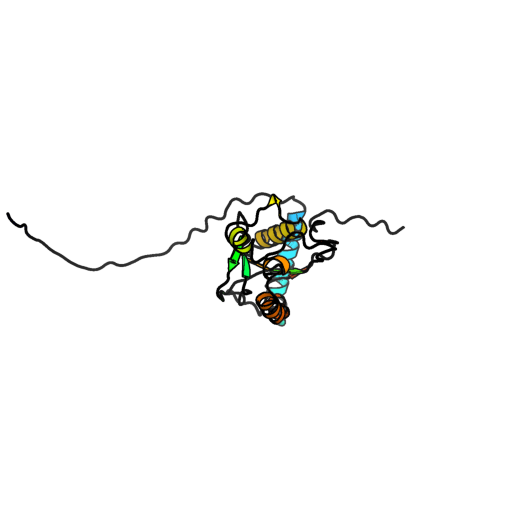169 PHE A N 1
ATOM 1363 C CA . PHE A 1 169 ? 2.373 -9.814 -6.369 1.00 93.88 169 PHE A CA 1
ATOM 1364 C C . PHE A 1 169 ? 3.740 -9.135 -6.456 1.00 93.88 169 PHE A C 1
ATOM 1366 O O . PHE A 1 169 ? 4.664 -9.639 -7.090 1.00 93.88 169 PHE A O 1
ATOM 1373 N N . LEU A 1 170 ? 3.858 -7.983 -5.795 1.00 94.00 170 LEU A N 1
ATOM 1374 C CA . LEU A 1 170 ? 5.075 -7.198 -5.654 1.00 94.00 170 LEU A CA 1
ATOM 1375 C C . LEU A 1 170 ? 5.032 -6.459 -4.320 1.00 94.00 170 LEU A C 1
ATOM 1377 O O . LEU A 1 170 ? 3.961 -6.078 -3.848 1.00 94.00 170 LEU A O 1
ATOM 1381 N N . THR A 1 171 ? 6.211 -6.172 -3.776 1.00 96.62 171 THR A N 1
ATOM 1382 C CA . THR A 1 171 ? 6.374 -5.201 -2.692 1.00 96.62 171 THR A CA 1
ATOM 1383 C C . THR A 1 171 ? 7.036 -3.944 -3.246 1.00 96.62 171 THR A C 1
ATOM 1385 O O . THR A 1 171 ? 8.126 -4.015 -3.815 1.00 96.62 171 THR A O 1
ATOM 1388 N N . ILE A 1 172 ? 6.397 -2.788 -3.072 1.00 96.31 172 ILE A N 1
ATOM 1389 C CA . ILE A 1 172 ? 7.028 -1.482 -3.265 1.00 96.31 172 ILE A CA 1
ATOM 1390 C C . ILE A 1 172 ? 7.814 -1.174 -1.994 1.00 96.31 172 ILE A C 1
ATOM 1392 O O . ILE A 1 172 ? 7.233 -1.082 -0.918 1.00 96.31 172 ILE A O 1
ATOM 1396 N N . ALA A 1 173 ? 9.127 -1.007 -2.116 1.00 95.06 173 ALA A N 1
ATOM 1397 C CA . ALA A 1 173 ? 9.970 -0.533 -1.027 1.00 95.06 173 ALA A CA 1
ATOM 1398 C C . ALA A 1 173 ? 10.240 0.966 -1.211 1.00 95.06 173 ALA A C 1
ATOM 1400 O O . ALA A 1 173 ? 10.990 1.355 -2.109 1.00 95.06 173 ALA A O 1
ATOM 1401 N N . ALA A 1 174 ? 9.651 1.811 -0.363 1.00 91.06 174 ALA A N 1
ATOM 1402 C CA . ALA A 1 174 ? 9.850 3.262 -0.372 1.00 91.06 174 ALA A CA 1
ATOM 1403 C C . ALA A 1 174 ? 11.176 3.659 0.312 1.00 91.06 174 ALA A C 1
ATOM 1405 O O . ALA A 1 174 ? 11.212 4.512 1.189 1.00 91.06 174 ALA A O 1
ATOM 1406 N N . ALA A 1 175 ? 12.284 3.025 -0.083 1.00 85.75 175 ALA A N 1
ATOM 1407 C CA . ALA A 1 175 ? 13.572 3.111 0.612 1.00 85.75 175 ALA A CA 1
ATOM 1408 C C . ALA A 1 175 ? 14.217 4.513 0.608 1.00 85.75 175 ALA A C 1
ATOM 1410 O O . ALA A 1 175 ? 15.095 4.782 1.421 1.00 85.75 175 ALA A O 1
ATOM 1411 N N . SER A 1 176 ? 13.816 5.397 -0.312 1.00 82.44 176 SER A N 1
ATOM 1412 C CA . SER A 1 176 ? 14.290 6.787 -0.374 1.00 82.44 176 SER A CA 1
ATOM 1413 C C . SER A 1 176 ? 13.416 7.771 0.406 1.00 82.44 176 SER A C 1
ATOM 1415 O O . SER A 1 176 ? 13.798 8.932 0.530 1.00 82.44 176 SER A O 1
ATOM 1417 N N . ALA A 1 177 ? 12.241 7.343 0.876 1.00 81.69 177 ALA A N 1
ATOM 1418 C CA . ALA A 1 177 ? 11.338 8.171 1.660 1.00 81.69 177 ALA A CA 1
ATOM 1419 C C . ALA A 1 177 ? 11.705 8.048 3.144 1.00 81.69 177 ALA A C 1
ATOM 1421 O O . ALA A 1 177 ? 11.758 6.947 3.691 1.00 81.69 177 ALA A O 1
ATOM 1422 N N . VAL A 1 178 ? 11.973 9.181 3.793 1.00 83.94 178 VAL A N 1
ATOM 1423 C CA . VAL A 1 178 ? 12.297 9.216 5.231 1.00 83.94 178 VAL A CA 1
ATOM 1424 C C . VAL A 1 178 ? 11.061 8.993 6.110 1.00 83.94 178 VAL A C 1
ATOM 1426 O O . VAL A 1 178 ? 11.192 8.534 7.244 1.00 83.94 178 VAL A O 1
ATOM 1429 N N . ASP A 1 179 ? 9.879 9.287 5.568 1.00 86.25 179 ASP A N 1
ATOM 1430 C CA . ASP A 1 179 ? 8.568 9.143 6.194 1.00 86.25 179 ASP A CA 1
ATOM 1431 C C . ASP A 1 179 ? 7.451 9.034 5.128 1.00 86.25 179 ASP A C 1
ATOM 1433 O O . ASP A 1 179 ? 7.697 9.023 3.914 1.00 86.25 179 ASP A O 1
ATOM 1437 N N . ASP A 1 180 ? 6.197 8.983 5.578 1.00 88.44 180 ASP A N 1
ATOM 1438 C CA . ASP A 1 180 ? 5.023 8.895 4.706 1.00 88.44 180 ASP A CA 1
ATOM 1439 C C . ASP A 1 180 ? 4.747 10.158 3.880 1.00 88.44 180 ASP A C 1
ATOM 1441 O O . ASP A 1 180 ? 4.094 10.095 2.833 1.00 88.44 180 ASP A O 1
ATOM 1445 N N . GLN A 1 181 ? 5.239 11.315 4.318 1.00 88.81 181 GLN A N 1
ATOM 1446 C CA . GLN A 1 181 ? 4.987 12.608 3.680 1.00 88.81 181 GLN A CA 1
ATOM 1447 C C . GLN A 1 181 ? 6.014 12.940 2.594 1.00 88.81 181 GLN A C 1
ATOM 1449 O O . GLN A 1 181 ? 5.721 13.744 1.710 1.00 88.81 181 GLN A O 1
ATOM 1454 N N . ALA A 1 182 ? 7.192 12.316 2.630 1.00 86.75 182 ALA A N 1
ATOM 1455 C CA . ALA A 1 182 ? 8.284 12.601 1.706 1.00 86.75 182 ALA A CA 1
ATOM 1456 C C . ALA A 1 182 ? 7.964 12.228 0.247 1.00 86.75 182 ALA A C 1
ATOM 1458 O O . ALA A 1 182 ? 8.324 12.962 -0.676 1.00 86.75 182 ALA A O 1
ATOM 1459 N N . GLY A 1 183 ? 7.284 11.098 0.025 1.00 87.88 183 GLY A N 1
ATOM 1460 C CA . GLY A 1 183 ? 7.154 10.520 -1.310 1.00 87.88 183 GLY A CA 1
ATOM 1461 C C . GLY A 1 183 ? 8.448 9.883 -1.811 1.00 87.88 183 GLY A C 1
ATOM 1462 O O . GLY A 1 183 ? 9.522 10.011 -1.223 1.00 87.88 183 GLY A O 1
ATOM 1463 N N . PHE A 1 184 ? 8.348 9.171 -2.928 1.00 88.25 184 PHE A N 1
ATOM 1464 C CA . PHE A 1 184 ? 9.494 8.493 -3.545 1.00 88.25 184 PHE A CA 1
ATOM 1465 C C . PHE A 1 184 ? 9.485 8.544 -5.077 1.00 88.25 184 PHE A C 1
ATOM 1467 O O . PHE A 1 184 ? 10.454 8.128 -5.716 1.00 88.25 184 PHE A O 1
ATOM 1474 N N . LEU A 1 185 ? 8.429 9.087 -5.689 1.00 85.19 185 LEU A N 1
ATOM 1475 C CA . LEU A 1 185 ? 8.409 9.430 -7.105 1.00 85.19 185 LEU A CA 1
ATOM 1476 C C . LEU A 1 185 ? 8.937 10.855 -7.285 1.00 85.19 185 LEU A C 1
ATOM 1478 O O . LEU A 1 185 ? 8.207 11.838 -7.173 1.00 85.19 185 LEU A O 1
ATOM 1482 N N . GLY A 1 186 ? 10.230 10.968 -7.577 1.00 76.44 186 GLY A N 1
ATOM 1483 C CA . GLY A 1 186 ? 10.886 12.245 -7.831 1.00 76.44 186 GLY A CA 1
ATOM 1484 C C . GLY A 1 186 ? 12.267 12.082 -8.464 1.00 76.44 186 GLY A C 1
ATOM 1485 O O . GLY A 1 186 ? 12.760 10.958 -8.616 1.00 76.44 186 GLY A O 1
ATOM 1486 N N . PRO A 1 187 ? 12.913 13.189 -8.868 1.00 67.50 187 PRO A N 1
ATOM 1487 C CA . PRO A 1 187 ? 14.301 13.159 -9.301 1.00 67.50 187 PRO A CA 1
ATOM 1488 C C . PRO A 1 187 ? 15.166 12.543 -8.200 1.00 67.50 187 PRO A C 1
ATOM 1490 O O . PRO A 1 187 ? 15.055 12.924 -7.036 1.00 67.50 187 PRO A O 1
ATOM 1493 N N . ARG A 1 188 ? 16.057 11.613 -8.558 1.00 61.22 188 ARG A N 1
ATOM 1494 C CA . ARG A 1 188 ? 17.109 11.193 -7.628 1.00 61.22 188 ARG A CA 1
ATOM 1495 C C . ARG A 1 188 ? 17.961 12.422 -7.336 1.00 61.22 188 ARG A C 1
ATOM 1497 O O . ARG A 1 188 ? 18.530 12.987 -8.269 1.00 61.22 188 ARG A O 1
ATOM 1504 N N . GLY A 1 189 ? 18.023 12.841 -6.073 1.00 57.78 189 GLY A N 1
ATOM 1505 C CA . GLY A 1 189 ? 18.965 13.870 -5.657 1.00 57.78 189 GLY A CA 1
ATOM 1506 C C . GLY A 1 189 ? 20.365 13.449 -6.092 1.00 57.78 189 GLY A C 1
ATOM 1507 O O . GLY A 1 189 ? 20.793 12.328 -5.816 1.00 57.78 189 GLY A O 1
ATOM 1508 N N . THR A 1 190 ? 21.063 14.308 -6.828 1.00 46.41 190 THR A N 1
ATOM 1509 C CA . THR A 1 190 ? 22.500 14.151 -7.039 1.00 46.41 190 THR A CA 1
ATOM 1510 C C . THR A 1 190 ? 23.160 14.393 -5.694 1.00 46.41 190 THR A C 1
ATOM 1512 O O . THR A 1 190 ? 23.440 15.536 -5.336 1.00 46.41 190 THR A O 1
ATOM 1515 N N . THR A 1 191 ? 23.366 13.335 -4.916 1.00 44.94 191 THR A N 1
ATOM 1516 C CA . THR A 1 191 ? 24.300 13.396 -3.798 1.00 44.94 191 THR A CA 1
ATOM 1517 C C . THR A 1 191 ? 25.677 13.587 -4.416 1.00 44.94 191 THR A C 1
ATOM 1519 O O . THR A 1 191 ? 26.311 12.625 -4.845 1.00 44.94 191 THR A O 1
ATOM 1522 N N . SER A 1 192 ? 26.115 14.842 -4.535 1.00 36.38 192 SER A N 1
ATOM 1523 C CA . SER A 1 192 ? 27.530 15.140 -4.701 1.00 36.38 192 SER A CA 1
ATOM 1524 C C . SER A 1 192 ? 28.214 14.584 -3.465 1.00 36.38 192 SER A C 1
ATOM 1526 O O . SER A 1 192 ? 28.048 15.112 -2.368 1.00 36.38 192 SER A O 1
ATOM 1528 N N . ILE A 1 193 ? 28.906 13.463 -3.638 1.00 39.91 193 ILE A N 1
ATOM 1529 C CA . ILE A 1 193 ? 29.866 12.984 -2.656 1.00 39.91 193 ILE A CA 1
ATOM 1530 C C . ILE A 1 193 ? 30.993 14.021 -2.701 1.00 39.91 193 ILE A C 1
ATOM 1532 O O . ILE A 1 193 ? 31.771 14.036 -3.655 1.00 39.91 193 ILE A O 1
ATOM 1536 N N . LEU A 1 194 ? 30.972 14.961 -1.754 1.00 39.59 194 LEU A N 1
ATOM 1537 C CA . LEU A 1 194 ? 32.120 15.801 -1.423 1.00 39.59 194 LEU A CA 1
ATOM 1538 C C . LEU A 1 194 ? 32.962 15.079 -0.373 1.00 39.59 194 LEU A C 1
ATOM 1540 O O . LEU A 1 194 ? 32.351 14.492 0.549 1.00 39.59 194 LEU A O 1
#

Solvent-accessible surface area (backbone atoms only — not comparable to full-atom values): 11816 Å² total; per-residue (Å²): 141,77,81,85,83,86,91,85,84,88,84,89,81,91,72,92,77,90,79,92,74,86,81,76,73,85,91,75,86,76,62,77,74,51,53,60,54,50,48,52,51,53,51,52,52,50,46,41,53,75,71,34,85,91,53,54,80,68,54,100,57,41,32,72,45,50,72,31,29,32,37,54,55,93,70,29,20,45,37,78,37,87,71,40,62,38,54,30,33,29,54,48,70,40,63,56,96,57,90,84,75,62,25,31,90,86,48,44,70,54,28,44,73,41,41,61,72,91,76,50,39,39,32,55,50,44,52,43,52,51,37,47,76,71,72,38,54,31,39,35,38,66,54,62,44,32,38,76,76,38,66,75,51,36,58,57,49,56,76,40,43,67,56,49,60,70,56,30,72,46,72,48,69,38,81,81,19,75,23,39,66,66,24,65,85,66,83,79,77,80,77,74,86,123

Radius of gyration: 22.63 Å; Cα contacts (8 Å, |Δi|>4): 257; chains: 1; bounding box: 101×37×44 Å

Secondary structure (DSSP, 8-state):
-------------------------------HHHHHHHHHHHHHHHHHHHH-GGGTT--TT-EEPPSEEEE-SSS-EEEE-TT-EE-EEEEE---TT---S-B-TTTHHHHHH---GGGS-HHHHHHHHHHHHTT--EEE-HHHHSBTT-HHHHHHHHHHHHHHHHTSSEEEE-TT-SSTTT-S-SPPP-----

Mean predicted aligned error: 11.12 Å